Protein AF-A0AAV4I696-F1 (afdb_monomer_lite)

Structure (mmCIF, N/CA/C/O backbone):
data_AF-A0AAV4I696-F1
#
_entry.id   AF-A0AAV4I696-F1
#
loop_
_atom_site.group_PDB
_atom_site.id
_atom_site.type_symbol
_atom_site.label_atom_id
_atom_site.label_alt_id
_atom_site.label_comp_id
_atom_site.label_asym_id
_atom_site.label_entity_id
_atom_site.label_seq_id
_atom_site.pdbx_PDB_ins_code
_atom_site.Cartn_x
_atom_site.Cartn_y
_atom_site.Cartn_z
_atom_site.occupancy
_atom_site.B_iso_or_equiv
_atom_site.auth_seq_id
_atom_site.auth_comp_id
_atom_site.auth_asym_id
_atom_site.auth_atom_id
_atom_site.pdbx_PDB_model_num
ATOM 1 N N . MET A 1 1 ? 3.341 1.894 85.805 1.00 60.78 1 MET A N 1
ATOM 2 C CA . MET A 1 1 ? 3.449 2.429 84.425 1.00 60.78 1 MET A CA 1
ATOM 3 C C . MET A 1 1 ? 3.033 1.447 83.320 1.00 60.78 1 MET A C 1
ATOM 5 O O . MET A 1 1 ? 2.597 1.913 82.281 1.00 60.78 1 MET A O 1
ATOM 9 N N . MET A 1 2 ? 3.106 0.118 83.499 1.00 59.97 2 MET A N 1
ATOM 10 C CA . MET A 1 2 ? 2.682 -0.847 82.458 1.00 59.97 2 MET A CA 1
ATOM 11 C C . MET A 1 2 ? 1.157 -0.915 82.228 1.00 59.97 2 MET A C 1
ATOM 13 O O . MET A 1 2 ? 0.709 -1.074 81.096 1.00 59.97 2 MET A O 1
ATOM 17 N N . THR A 1 3 ? 0.343 -0.731 83.269 1.00 64.00 3 THR A N 1
ATOM 18 C CA . THR A 1 3 ? -1.128 -0.834 83.194 1.00 64.00 3 THR A CA 1
ATOM 19 C C . THR A 1 3 ? -1.789 0.279 82.375 1.00 64.00 3 THR A C 1
ATOM 21 O O . THR A 1 3 ? -2.796 0.046 81.708 1.00 64.00 3 THR A O 1
ATOM 24 N N . THR A 1 4 ? -1.205 1.479 82.350 1.00 68.00 4 THR A N 1
ATOM 25 C CA . THR A 1 4 ? -1.729 2.617 81.576 1.00 68.00 4 THR A CA 1
ATOM 26 C C . THR A 1 4 ? -1.521 2.443 80.070 1.00 68.00 4 THR A C 1
ATOM 28 O O . THR A 1 4 ? -2.372 2.853 79.286 1.00 68.00 4 THR A O 1
ATOM 31 N N . MET A 1 5 ? -0.438 1.776 79.656 1.00 70.50 5 MET A N 1
ATOM 32 C CA . MET A 1 5 ? -0.132 1.507 78.243 1.00 70.50 5 MET A CA 1
ATOM 33 C C . MET A 1 5 ? -1.070 0.456 77.633 1.00 70.50 5 MET A C 1
ATOM 35 O O . MET A 1 5 ? -1.481 0.592 76.480 1.00 70.50 5 MET A O 1
ATOM 39 N N . VAL A 1 6 ? -1.440 -0.571 78.408 1.00 69.88 6 VAL A N 1
ATOM 40 C CA . VAL A 1 6 ? -2.400 -1.604 77.978 1.00 69.88 6 VAL A CA 1
ATOM 41 C C . VAL A 1 6 ? -3.790 -0.989 77.796 1.00 69.88 6 VAL A C 1
ATOM 43 O O . VAL A 1 6 ? -4.380 -1.115 76.728 1.00 69.88 6 VAL A O 1
ATOM 46 N N . SER A 1 7 ? -4.252 -0.195 78.768 1.00 71.44 7 SER A N 1
ATOM 47 C CA . SER A 1 7 ? -5.562 0.469 78.690 1.00 71.44 7 SER A CA 1
ATOM 48 C C . SER A 1 7 ? -5.665 1.485 77.539 1.00 71.44 7 SER A C 1
ATOM 50 O O . SER A 1 7 ? -6.717 1.615 76.911 1.00 71.44 7 SER A O 1
ATOM 52 N N . GLN A 1 8 ? -4.575 2.188 77.207 1.00 71.44 8 GLN A N 1
ATOM 53 C CA . GLN A 1 8 ? -4.543 3.068 76.033 1.00 71.44 8 GLN A CA 1
ATOM 54 C C . GLN A 1 8 ? -4.592 2.284 74.717 1.00 71.44 8 GLN A C 1
ATOM 56 O O . GLN A 1 8 ? -5.338 2.667 73.813 1.00 71.44 8 GLN A O 1
ATOM 61 N N . ARG A 1 9 ? -3.859 1.167 74.607 1.00 70.06 9 ARG A N 1
ATOM 62 C CA . ARG A 1 9 ? -3.915 0.295 73.421 1.00 70.06 9 ARG A CA 1
ATOM 63 C C . ARG A 1 9 ? -5.311 -0.279 73.193 1.00 70.06 9 ARG A C 1
ATOM 65 O O . ARG A 1 9 ? -5.800 -0.200 72.067 1.00 70.06 9 ARG A O 1
ATOM 72 N N . ASP A 1 10 ? -5.976 -0.747 74.245 1.00 75.19 10 ASP A N 1
ATOM 73 C CA . ASP A 1 10 ? -7.321 -1.329 74.145 1.00 75.19 10 ASP A CA 1
ATOM 74 C C . ASP A 1 10 ? -8.378 -0.316 73.677 1.00 75.19 10 ASP A C 1
ATOM 76 O O . ASP A 1 10 ? -9.365 -0.692 73.049 1.00 75.19 10 ASP A O 1
ATOM 80 N N . ARG A 1 11 ? -8.157 0.989 73.894 1.00 74.94 11 ARG A N 1
ATOM 81 C CA . ARG A 1 11 ? -9.025 2.060 73.365 1.00 74.94 11 ARG A CA 1
ATOM 82 C C . ARG A 1 11 ? -8.683 2.473 71.927 1.00 74.94 11 ARG A C 1
ATOM 84 O O . ARG A 1 11 ? -9.557 2.931 71.186 1.00 74.94 11 ARG A O 1
ATOM 91 N N . MET A 1 12 ? -7.430 2.315 71.504 1.00 76.56 12 MET A N 1
ATOM 92 C CA . MET A 1 12 ? -6.972 2.707 70.164 1.00 76.56 12 MET A CA 1
ATOM 93 C C . MET A 1 12 ? -7.279 1.665 69.082 1.00 76.56 12 MET A C 1
ATOM 95 O O . MET A 1 12 ? -7.577 2.025 67.945 1.00 76.56 12 MET A O 1
ATOM 99 N N . VAL A 1 13 ? -7.241 0.375 69.410 1.00 80.25 13 VAL A N 1
ATOM 100 C CA . VAL A 1 13 ? -7.549 -0.700 68.451 1.00 80.25 13 VAL A CA 1
ATOM 101 C C . VAL A 1 13 ? -8.976 -0.605 67.875 1.00 80.25 13 VAL A C 1
ATOM 103 O O . VAL A 1 13 ? -9.108 -0.582 66.648 1.00 80.25 13 VAL A O 1
ATOM 106 N N . PRO A 1 14 ? -10.054 -0.480 68.676 1.00 83.38 14 PRO A N 1
ATOM 107 C CA . PRO A 1 14 ? -11.415 -0.418 68.136 1.00 83.38 14 PRO A CA 1
ATOM 108 C C . PRO A 1 14 ? -11.673 0.857 67.324 1.00 83.38 14 PRO A C 1
ATOM 110 O O . PRO A 1 14 ? -12.404 0.825 66.332 1.00 83.38 14 PRO A O 1
ATOM 113 N N . THR A 1 15 ? -11.036 1.977 67.682 1.00 82.25 15 THR A N 1
ATOM 114 C CA . THR A 1 15 ? -11.145 3.222 66.907 1.00 82.25 15 THR A CA 1
ATOM 115 C C . THR A 1 15 ? -10.453 3.104 65.550 1.00 82.25 15 THR A C 1
ATOM 117 O O . THR A 1 15 ? -11.021 3.532 64.545 1.00 82.25 15 THR A O 1
ATOM 120 N N . GLN A 1 16 ? -9.288 2.453 65.477 1.00 84.25 16 GLN A N 1
ATOM 121 C CA . GLN A 1 16 ? -8.610 2.177 64.207 1.00 84.25 16 GLN A CA 1
ATOM 122 C C . GLN A 1 16 ? -9.394 1.213 63.308 1.00 84.25 16 GLN A C 1
ATOM 124 O O . GLN A 1 16 ? -9.472 1.439 62.099 1.00 84.25 16 GLN A O 1
ATOM 129 N N . ILE A 1 17 ? -9.997 0.165 63.878 1.00 86.62 17 ILE A N 1
ATOM 130 C CA . ILE A 1 17 ? -10.845 -0.777 63.130 1.00 86.62 17 ILE A CA 1
ATOM 131 C C . ILE A 1 17 ? -12.065 -0.041 62.561 1.00 86.62 17 ILE A C 1
ATOM 133 O O . ILE A 1 17 ? -12.284 -0.063 61.353 1.00 86.62 17 ILE A O 1
ATOM 137 N N . SER A 1 18 ? -12.772 0.736 63.388 1.00 88.31 18 SER A N 1
ATOM 138 C CA . SER A 1 18 ? -13.939 1.510 62.945 1.00 88.31 18 SER A CA 1
ATOM 139 C C . SER A 1 18 ? -13.604 2.523 61.839 1.00 88.31 18 SER A C 1
ATOM 141 O O . SER A 1 18 ? -14.374 2.712 60.895 1.00 88.31 18 SER A O 1
ATOM 143 N N . GLN A 1 19 ? -12.435 3.169 61.912 1.00 89.56 19 GLN A N 1
ATOM 144 C CA . GLN A 1 19 ? -11.963 4.067 60.855 1.00 89.56 19 GLN A CA 1
ATOM 145 C C . GLN A 1 19 ? -11.681 3.323 59.544 1.00 89.56 19 GLN A C 1
ATOM 147 O O . GLN A 1 19 ? -12.065 3.809 58.478 1.00 89.56 19 GLN A O 1
ATOM 152 N N . ARG A 1 20 ? -11.049 2.143 59.607 1.00 88.62 20 ARG A N 1
ATOM 153 C CA . ARG A 1 20 ? -10.796 1.302 58.426 1.00 88.62 20 ARG A CA 1
ATOM 154 C C . ARG A 1 20 ? -12.094 0.832 57.778 1.00 88.62 20 ARG A C 1
ATOM 156 O O . ARG A 1 20 ? -12.226 0.954 56.562 1.00 88.62 20 ARG A O 1
ATOM 163 N N . ASP A 1 21 ? -13.069 0.402 58.570 1.00 91.38 21 ASP A N 1
ATOM 164 C CA . ASP A 1 21 ? -14.366 -0.051 58.059 1.00 91.38 21 ASP A CA 1
ATOM 165 C C . ASP A 1 21 ? -15.115 1.082 57.351 1.00 91.38 21 ASP A C 1
ATOM 167 O O . ASP A 1 21 ? -15.626 0.904 56.244 1.00 91.38 21 ASP A O 1
ATOM 171 N N . ARG A 1 22 ? -15.101 2.294 57.922 1.00 90.88 22 ARG A N 1
ATOM 172 C CA . ARG A 1 22 ? -15.689 3.484 57.282 1.00 90.88 22 ARG A CA 1
ATOM 173 C C . ARG A 1 22 ? -15.015 3.831 55.954 1.00 90.88 22 ARG A C 1
ATOM 175 O O . ARG A 1 22 ? -15.701 4.227 55.011 1.00 90.88 22 ARG A O 1
ATOM 182 N N . LEU A 1 23 ? -13.692 3.692 55.861 1.00 92.25 23 LEU A N 1
ATOM 183 C CA . LEU A 1 23 ? -12.961 3.920 54.612 1.00 92.25 23 LEU A CA 1
ATOM 184 C C . LEU A 1 23 ? -13.308 2.867 53.553 1.00 92.25 23 LEU A C 1
ATOM 186 O O . LEU A 1 23 ? -13.549 3.230 52.401 1.00 92.25 23 LEU A O 1
ATOM 190 N N . LEU A 1 24 ? -13.397 1.592 53.938 1.00 91.50 24 LEU A N 1
ATOM 191 C CA . LEU A 1 24 ? -13.790 0.508 53.035 1.00 91.50 24 LEU A CA 1
ATOM 192 C C . LEU A 1 24 ? -15.219 0.694 52.514 1.00 91.50 24 LEU A C 1
ATOM 194 O O . LEU A 1 24 ? -15.433 0.643 51.305 1.00 91.50 24 LEU A O 1
ATOM 198 N N . LEU A 1 25 ? -16.176 1.010 53.390 1.00 92.75 25 LEU A N 1
ATOM 199 C CA . LEU A 1 25 ? -17.559 1.322 53.007 1.00 92.75 25 LEU A CA 1
ATOM 200 C C . LEU A 1 25 ? -17.635 2.499 52.029 1.00 92.75 25 LEU A C 1
ATOM 202 O O . LEU A 1 25 ? -18.379 2.453 51.046 1.00 92.75 25 LEU A O 1
ATOM 206 N N . ARG A 1 26 ? -16.831 3.545 52.253 1.00 91.00 26 ARG A N 1
ATOM 207 C CA . ARG A 1 26 ? -16.774 4.701 51.352 1.00 91.00 26 ARG A CA 1
ATOM 208 C C . ARG A 1 26 ? -16.209 4.329 49.981 1.00 91.00 26 ARG A C 1
ATOM 210 O O . ARG A 1 26 ? -16.750 4.780 48.973 1.00 91.00 26 ARG A O 1
ATOM 217 N N . LEU A 1 27 ? -15.164 3.502 49.931 1.00 89.75 27 LEU A N 1
ATOM 218 C CA . LEU A 1 27 ? -14.573 3.018 48.680 1.00 89.75 27 LEU A CA 1
ATOM 219 C C . LEU A 1 27 ? -15.534 2.116 47.900 1.00 89.75 27 LEU A C 1
ATOM 221 O O . LEU A 1 27 ? -15.665 2.283 46.688 1.00 89.75 27 LEU A O 1
ATOM 225 N N . ILE A 1 28 ? -16.236 1.209 48.583 1.00 90.69 28 ILE A N 1
ATOM 226 C CA . ILE A 1 28 ? -17.256 0.346 47.972 1.00 90.69 28 ILE A CA 1
ATOM 227 C C . ILE A 1 28 ? -18.372 1.213 47.383 1.00 90.69 28 ILE A C 1
ATOM 229 O O . ILE A 1 28 ? -18.633 1.140 46.186 1.00 90.69 28 ILE A O 1
ATOM 233 N N . SER A 1 29 ? -18.919 2.151 48.164 1.00 90.38 29 SER A N 1
ATOM 234 C CA . SER A 1 29 ? -19.973 3.055 47.689 1.00 90.38 29 SER A CA 1
ATOM 235 C C . SER A 1 29 ? -19.531 3.926 46.502 1.00 90.38 29 SER A C 1
ATOM 237 O O . SER A 1 29 ? -20.306 4.177 45.578 1.00 90.38 29 SER A O 1
ATOM 239 N N . GLN A 1 30 ? -18.273 4.379 46.479 1.00 91.00 30 GLN A N 1
ATOM 240 C CA . GLN A 1 30 ? -17.721 5.095 45.326 1.00 91.00 30 GLN A CA 1
ATOM 241 C C . GLN A 1 30 ? -17.607 4.194 44.093 1.00 91.00 30 GLN A C 1
ATOM 243 O O . GLN A 1 30 ? -17.971 4.615 42.993 1.00 91.00 30 GLN A O 1
ATOM 248 N N . ARG A 1 31 ? -17.132 2.958 44.264 1.00 89.06 31 ARG A N 1
ATOM 249 C CA . ARG A 1 31 ? -16.987 1.988 43.176 1.00 89.06 31 ARG A CA 1
ATOM 250 C C . ARG A 1 31 ? -18.343 1.605 42.582 1.00 89.06 31 ARG A C 1
ATOM 252 O O . ARG A 1 31 ? -18.476 1.610 41.358 1.00 89.06 31 ARG A O 1
ATOM 259 N N . ASP A 1 32 ? -19.347 1.402 43.428 1.00 91.75 32 ASP A N 1
ATOM 260 C CA . ASP A 1 32 ? -20.722 1.086 43.025 1.00 91.75 32 ASP A CA 1
ATOM 261 C C . ASP A 1 32 ? -21.380 2.234 42.252 1.00 91.75 32 ASP A C 1
ATOM 263 O O . ASP A 1 32 ? -22.221 2.006 41.389 1.00 91.75 32 ASP A O 1
ATOM 267 N N . ARG A 1 33 ? -20.964 3.485 42.492 1.00 91.06 33 ARG A N 1
ATOM 268 C CA . ARG A 1 33 ? -21.432 4.648 41.718 1.00 91.06 33 ARG A CA 1
ATOM 269 C C . ARG A 1 33 ? -20.689 4.831 40.395 1.00 91.06 33 ARG A C 1
ATOM 271 O O . ARG A 1 33 ? -21.275 5.323 39.429 1.00 91.06 33 ARG A O 1
ATOM 278 N N . LEU A 1 34 ? -19.402 4.494 40.344 1.00 90.88 34 LEU A N 1
ATOM 279 C CA . LEU A 1 34 ? -18.555 4.728 39.170 1.00 90.88 34 LEU A CA 1
ATOM 280 C C . LEU A 1 34 ? -18.684 3.627 38.114 1.00 90.88 34 LEU A C 1
ATOM 282 O O . LEU A 1 34 ? -18.747 3.941 36.925 1.00 90.88 34 LEU A O 1
ATOM 286 N N . LEU A 1 35 ? -18.756 2.357 38.521 1.00 91.00 35 LEU A N 1
ATOM 287 C CA . LEU A 1 35 ? -18.810 1.234 37.582 1.00 91.00 35 LEU A CA 1
ATOM 288 C C . LEU A 1 35 ? -20.023 1.288 36.636 1.00 91.00 35 LEU A C 1
ATOM 290 O O . LEU A 1 35 ? -19.807 1.189 35.426 1.00 91.00 35 LEU A O 1
ATOM 294 N N . PRO A 1 36 ? -21.265 1.531 37.100 1.00 92.12 36 PRO A N 1
ATOM 295 C CA . PRO A 1 36 ? -22.421 1.605 36.207 1.00 92.12 36 PRO A CA 1
ATOM 296 C C . PRO A 1 36 ? -22.321 2.758 35.206 1.00 92.12 36 PRO A C 1
ATOM 298 O O . PRO A 1 36 ? -22.726 2.621 34.054 1.00 92.12 36 PRO A O 1
ATOM 301 N N . ARG A 1 37 ? -21.731 3.892 35.616 1.00 90.50 37 ARG A N 1
ATOM 302 C CA . ARG A 1 37 ? -21.506 5.039 34.724 1.00 90.50 37 ARG A CA 1
ATOM 303 C C . ARG A 1 37 ? -20.511 4.704 33.618 1.00 90.50 37 ARG A C 1
ATOM 305 O O . ARG A 1 37 ? -20.769 5.030 32.465 1.00 90.50 37 ARG A O 1
ATOM 312 N N . LEU A 1 38 ? -19.407 4.037 33.956 1.00 86.81 38 LEU A N 1
ATOM 313 C CA . LEU A 1 38 ? -18.401 3.620 32.977 1.00 86.81 38 LEU A CA 1
ATOM 314 C C . LEU A 1 38 ? -18.952 2.576 32.000 1.00 86.81 38 LEU A C 1
ATOM 316 O O . LEU A 1 38 ? -18.704 2.681 30.800 1.00 86.81 38 LEU A O 1
ATOM 320 N N . ILE A 1 39 ? -19.725 1.607 32.496 1.00 90.06 39 ILE A N 1
ATOM 321 C CA . ILE A 1 39 ? -20.388 0.601 31.655 1.00 90.06 39 ILE A CA 1
ATOM 322 C C . ILE A 1 39 ? -21.376 1.290 30.708 1.00 90.06 39 ILE A C 1
ATOM 324 O O . ILE A 1 39 ? -21.253 1.144 29.497 1.00 90.06 39 ILE A O 1
ATOM 328 N N . SER A 1 40 ? -22.252 2.157 31.226 1.00 89.75 40 SER A N 1
ATOM 329 C CA . SER A 1 40 ? -23.223 2.892 30.406 1.00 89.75 40 SER A CA 1
ATOM 330 C C . SER A 1 40 ? -22.564 3.794 29.353 1.00 89.75 40 SER A C 1
ATOM 332 O O . SER A 1 40 ? -23.040 3.884 28.221 1.00 89.75 40 SER A O 1
ATOM 334 N N . GLN A 1 41 ? -21.445 4.447 29.683 1.00 90.88 41 GLN A N 1
ATOM 335 C CA . GLN A 1 41 ? -20.674 5.217 28.703 1.00 90.88 41 GLN A CA 1
ATOM 336 C C . GLN A 1 41 ? -20.091 4.317 27.612 1.00 90.88 41 GLN A C 1
ATOM 338 O O . GLN A 1 41 ? -20.204 4.638 26.427 1.00 90.88 41 GLN A O 1
ATOM 343 N N . ARG A 1 42 ? -19.505 3.178 27.990 1.00 86.56 42 ARG A N 1
ATOM 344 C CA . ARG A 1 42 ? -18.930 2.223 27.038 1.00 86.56 42 ARG A CA 1
ATOM 345 C C . ARG A 1 42 ? -19.996 1.641 26.111 1.00 86.56 42 ARG A C 1
ATOM 347 O O . ARG A 1 42 ? -19.775 1.605 24.901 1.00 86.56 42 ARG A O 1
ATOM 354 N N . ASP A 1 43 ? -21.158 1.294 26.653 1.00 89.81 43 ASP A N 1
ATOM 355 C CA . ASP A 1 43 ? -22.296 0.761 25.898 1.00 89.81 43 ASP A CA 1
ATOM 356 C C . ASP A 1 43 ? -22.862 1.775 24.897 1.00 89.81 43 ASP A C 1
ATOM 358 O O . ASP A 1 43 ? -23.398 1.386 23.866 1.00 89.81 43 ASP A O 1
ATOM 362 N N . ARG A 1 44 ? -22.697 3.082 25.137 1.00 88.62 44 ARG A N 1
ATOM 363 C CA . ARG A 1 44 ? -23.063 4.136 24.170 1.00 88.62 44 ARG A CA 1
ATOM 364 C C . ARG A 1 44 ? -21.977 4.391 23.123 1.00 88.62 44 ARG A C 1
ATOM 366 O O . ARG A 1 44 ? -22.279 4.680 21.962 1.00 88.62 44 ARG A O 1
ATOM 373 N N . MET A 1 45 ? -20.707 4.304 23.510 1.00 89.31 45 MET A N 1
ATOM 374 C CA . MET A 1 45 ? -19.579 4.603 22.621 1.00 89.31 45 MET A CA 1
ATOM 375 C C . MET A 1 45 ? -19.287 3.489 21.612 1.00 89.31 45 MET A C 1
ATOM 377 O O . MET A 1 45 ? -18.939 3.769 20.468 1.00 89.31 45 MET A O 1
ATOM 381 N N . VAL A 1 46 ? -19.413 2.223 22.005 1.00 89.50 46 VAL A N 1
ATOM 382 C CA . VAL A 1 46 ? -19.071 1.101 21.117 1.00 89.50 46 VAL A CA 1
ATOM 383 C C . VAL A 1 46 ? -19.995 1.025 19.886 1.00 89.50 46 VAL A C 1
ATOM 385 O O . VAL A 1 46 ? -19.472 0.976 18.770 1.00 89.50 46 VAL A O 1
ATOM 388 N N . PRO A 1 47 ? -21.335 1.100 20.011 1.00 89.69 47 PRO A N 1
ATOM 389 C CA . PRO A 1 47 ? -22.234 1.031 18.857 1.00 89.69 47 PRO A CA 1
ATOM 390 C C . PRO A 1 47 ? -22.074 2.222 17.913 1.00 89.69 47 PRO A C 1
ATOM 392 O O . PRO A 1 47 ? -22.146 2.067 16.696 1.00 89.69 47 PRO A O 1
ATOM 395 N N . THR A 1 48 ? -21.817 3.415 18.460 1.00 88.94 48 THR A N 1
ATOM 396 C CA . THR A 1 48 ? -21.595 4.621 17.653 1.00 88.94 48 THR A CA 1
ATOM 397 C C . THR A 1 48 ? -20.314 4.511 16.832 1.00 88.94 48 THR A C 1
ATOM 399 O O . THR A 1 48 ? -20.331 4.811 15.639 1.00 88.94 48 THR A O 1
ATOM 402 N N . GLN A 1 49 ? -19.227 3.999 17.415 1.00 87.00 49 GLN A N 1
ATOM 403 C CA . GLN A 1 49 ? -17.985 3.742 16.681 1.00 87.00 49 GLN A CA 1
ATOM 404 C C . GLN A 1 49 ? -18.142 2.664 15.602 1.00 87.00 49 GLN A C 1
ATOM 406 O O . GLN A 1 49 ? -17.604 2.823 14.504 1.00 87.00 49 GLN A O 1
ATOM 411 N N . ILE A 1 50 ? -18.875 1.585 15.889 1.00 88.38 50 ILE A N 1
ATOM 412 C CA . ILE A 1 50 ? -19.161 0.529 14.906 1.00 88.38 50 ILE A CA 1
ATOM 413 C C . ILE A 1 50 ? -19.981 1.106 13.746 1.00 88.38 50 ILE A C 1
ATOM 415 O O . ILE A 1 50 ? -19.553 1.021 12.599 1.00 88.38 50 ILE A O 1
ATOM 419 N N . SER A 1 51 ? -21.073 1.820 14.036 1.00 89.94 51 SER A N 1
ATOM 420 C CA . SER A 1 51 ? -21.921 2.431 13.005 1.00 89.94 51 SER A CA 1
ATOM 421 C C . SER A 1 51 ? -21.168 3.452 12.143 1.00 89.94 51 SER A C 1
ATOM 423 O O . SER A 1 51 ? -21.350 3.497 10.927 1.00 89.94 51 SER A O 1
ATOM 425 N N . GLN A 1 52 ? -20.272 4.250 12.733 1.00 89.19 52 GLN A N 1
ATOM 426 C CA . GLN A 1 52 ? -19.411 5.157 11.968 1.00 89.19 52 GLN A CA 1
ATOM 427 C C . GLN A 1 52 ? -18.474 4.401 11.018 1.00 89.19 52 GLN A C 1
ATOM 429 O O . GLN A 1 52 ? -18.322 4.800 9.863 1.00 89.19 52 GLN A O 1
ATOM 434 N N . ARG A 1 53 ? -17.861 3.300 11.472 1.00 84.94 53 ARG A N 1
ATOM 435 C CA . ARG A 1 53 ? -17.002 2.464 10.619 1.00 84.94 53 ARG A CA 1
ATOM 436 C C . ARG A 1 53 ? -17.790 1.821 9.484 1.00 84.94 53 ARG A C 1
ATOM 438 O O . ARG A 1 53 ? -17.334 1.884 8.343 1.00 84.94 53 ARG A O 1
ATOM 445 N N . ASP A 1 54 ? -18.973 1.295 9.777 1.00 89.50 54 ASP A N 1
ATOM 446 C CA . ASP A 1 54 ? -19.845 0.659 8.786 1.00 89.50 54 ASP A CA 1
ATOM 447 C C . ASP A 1 54 ? -20.336 1.653 7.727 1.00 89.50 54 ASP A C 1
ATOM 449 O O . ASP A 1 54 ? -20.502 1.289 6.567 1.00 89.50 54 ASP A O 1
ATOM 453 N N . ARG A 1 55 ? -20.499 2.934 8.085 1.00 88.69 55 ARG A N 1
ATOM 454 C CA . ARG A 1 55 ? -20.829 3.999 7.123 1.00 88.69 55 ARG A CA 1
ATOM 455 C C . ARG A 1 55 ? -19.643 4.408 6.246 1.00 88.69 55 ARG A C 1
ATOM 457 O O . ARG A 1 55 ? -19.835 4.726 5.075 1.00 88.69 55 ARG A O 1
ATOM 464 N N . LEU A 1 56 ? -18.424 4.424 6.786 1.00 89.25 56 LEU A N 1
ATOM 465 C CA . LEU A 1 56 ? -17.238 4.919 6.072 1.00 89.25 56 LEU A CA 1
ATOM 466 C C . LEU A 1 56 ? -16.580 3.862 5.174 1.00 89.25 56 LEU A C 1
ATOM 468 O O . LEU A 1 56 ? -16.114 4.186 4.078 1.00 89.25 56 LEU A O 1
ATOM 472 N N . LEU A 1 57 ? -16.540 2.601 5.613 1.00 89.12 57 LEU A N 1
ATOM 473 C CA . LEU A 1 57 ? -15.861 1.515 4.897 1.00 89.12 57 LEU A CA 1
ATOM 474 C C . LEU A 1 57 ? -16.372 1.300 3.459 1.00 89.12 57 LEU A C 1
ATOM 476 O O . LEU A 1 57 ? -15.534 1.239 2.555 1.00 89.12 57 LEU A O 1
ATOM 480 N N . PRO A 1 58 ? -17.691 1.249 3.189 1.00 90.62 58 PRO A N 1
ATOM 481 C CA . PRO A 1 58 ? -18.205 1.047 1.834 1.00 90.62 58 PRO A CA 1
ATOM 482 C C . PRO A 1 58 ? -17.800 2.172 0.877 1.00 90.62 58 PRO A C 1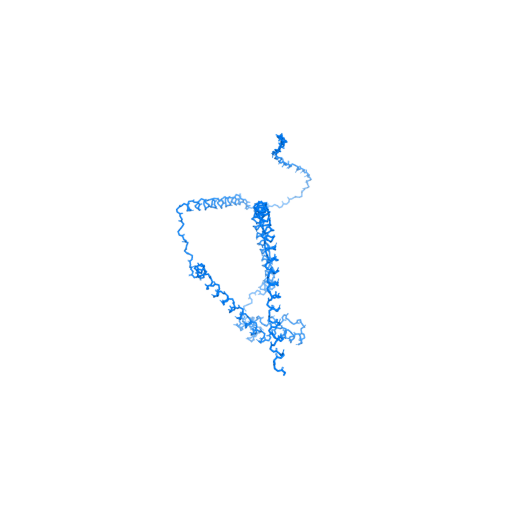
ATOM 484 O O . PRO A 1 58 ? -17.471 1.916 -0.281 1.00 90.62 58 PRO A O 1
ATOM 487 N N . GLY A 1 59 ? -17.769 3.417 1.366 1.00 88.50 59 GLY A N 1
ATOM 488 C CA . GLY A 1 59 ? -17.338 4.574 0.582 1.00 88.50 59 GLY A CA 1
ATOM 489 C C . GLY A 1 59 ? -15.867 4.481 0.181 1.00 88.50 59 GLY A C 1
ATOM 490 O O . GLY A 1 59 ? -15.532 4.677 -0.988 1.00 88.50 59 GLY A O 1
ATOM 491 N N . LEU A 1 60 ? -14.995 4.114 1.124 1.00 85.00 60 LEU A N 1
ATOM 492 C CA . LEU A 1 60 ? -13.564 3.932 0.865 1.00 85.00 60 LEU A CA 1
ATOM 493 C C . LEU A 1 60 ? -13.290 2.779 -0.109 1.00 85.00 60 LEU A C 1
ATOM 495 O O . LEU A 1 60 ? -12.453 2.918 -1.003 1.00 85.00 60 LEU A O 1
ATOM 499 N N . ILE A 1 61 ? -14.006 1.661 0.035 1.00 88.19 61 ILE A N 1
ATOM 500 C CA . ILE A 1 61 ? -13.903 0.516 -0.880 1.00 88.19 61 ILE A CA 1
ATOM 501 C C . ILE A 1 61 ? -14.354 0.932 -2.285 1.00 88.19 61 ILE A C 1
ATOM 503 O O . ILE A 1 61 ? -13.595 0.781 -3.237 1.00 88.19 61 ILE A O 1
ATOM 507 N N . SER A 1 62 ? -15.517 1.579 -2.408 1.00 89.00 62 SER A N 1
ATOM 508 C CA . SER A 1 62 ? -16.047 2.048 -3.695 1.00 89.00 62 SER A CA 1
ATOM 509 C C . SER A 1 62 ? -15.122 3.057 -4.387 1.00 89.00 62 SER A C 1
ATOM 511 O O . SER A 1 62 ? -14.885 2.971 -5.593 1.00 89.00 62 SER A O 1
ATOM 513 N N . GLN A 1 63 ? -14.531 3.997 -3.642 1.00 89.06 63 GLN A N 1
ATOM 514 C CA . GLN A 1 63 ? -13.539 4.928 -4.191 1.00 89.06 63 GLN A CA 1
ATOM 515 C C . GLN A 1 63 ? -12.297 4.196 -4.704 1.00 89.06 63 GLN A C 1
ATOM 517 O O . GLN A 1 63 ? -11.816 4.477 -5.805 1.00 89.06 63 GLN A O 1
ATOM 522 N N . ARG A 1 64 ? -11.788 3.235 -3.930 1.00 85.75 64 ARG A N 1
ATOM 523 C CA . ARG A 1 64 ? -10.633 2.426 -4.318 1.00 85.75 64 ARG A CA 1
ATOM 524 C C . ARG A 1 64 ? -10.922 1.602 -5.574 1.00 85.75 64 ARG A C 1
ATOM 526 O O . ARG A 1 64 ? -10.088 1.595 -6.481 1.00 85.75 64 ARG A O 1
ATOM 533 N N . ASP A 1 65 ? -12.099 0.992 -5.657 1.00 88.50 65 ASP A N 1
ATOM 534 C CA . ASP A 1 65 ? -12.533 0.189 -6.803 1.00 88.50 65 ASP A CA 1
ATOM 535 C C . ASP A 1 65 ? -12.741 1.035 -8.064 1.00 88.50 65 ASP A C 1
ATOM 537 O O . ASP A 1 65 ? -12.493 0.563 -9.170 1.00 88.50 65 ASP A O 1
ATOM 541 N N . ARG A 1 66 ? -13.115 2.312 -7.924 1.00 87.75 66 ARG A N 1
ATOM 542 C CA . ARG A 1 66 ? -13.199 3.252 -9.055 1.00 87.75 66 ARG A CA 1
ATOM 543 C C . ARG A 1 66 ? -11.828 3.718 -9.546 1.00 87.75 66 ARG A C 1
ATOM 545 O O . ARG A 1 66 ? -11.629 3.877 -10.748 1.00 87.75 66 ARG A O 1
ATOM 552 N N . LEU A 1 67 ? -10.876 3.948 -8.641 1.00 89.19 67 LEU A N 1
ATOM 553 C CA . LEU A 1 67 ? -9.569 4.522 -8.987 1.00 89.19 67 LEU A CA 1
ATOM 554 C C . LEU A 1 67 ? -8.566 3.481 -9.506 1.00 89.19 67 LEU A C 1
ATOM 556 O O . LEU A 1 67 ? -7.797 3.766 -10.430 1.00 89.19 67 LEU A O 1
ATOM 560 N N . LEU A 1 68 ? -8.569 2.269 -8.943 1.00 89.38 68 LEU A N 1
ATOM 561 C CA . LEU A 1 68 ? -7.616 1.209 -9.296 1.00 89.38 68 LEU A CA 1
ATOM 562 C C . LEU A 1 68 ? -7.619 0.841 -10.790 1.00 89.38 68 LEU A C 1
ATOM 564 O O . LEU A 1 68 ? -6.536 0.809 -11.381 1.00 89.38 68 LEU A O 1
ATOM 568 N N . PRO A 1 69 ? -8.774 0.605 -11.442 1.00 90.88 69 PRO A N 1
ATOM 569 C CA . PRO A 1 69 ? -8.814 0.244 -12.856 1.00 90.88 69 PRO A CA 1
ATOM 570 C C . PRO A 1 69 ? -8.226 1.334 -13.752 1.00 90.88 69 PRO A C 1
ATOM 572 O O . PRO A 1 69 ? -7.500 1.028 -14.698 1.00 90.88 69 PRO A O 1
ATOM 575 N N . GLY A 1 70 ? -8.478 2.608 -13.428 1.00 89.62 70 GLY A N 1
ATOM 576 C CA . GLY A 1 70 ? -7.926 3.748 -14.160 1.00 89.62 70 GLY A CA 1
ATOM 577 C C . GLY A 1 70 ? -6.401 3.790 -14.089 1.00 89.62 70 GLY A C 1
ATOM 578 O O . GLY A 1 70 ? -5.733 3.868 -15.122 1.00 89.62 70 GLY A O 1
ATOM 579 N N . LEU A 1 71 ? -5.841 3.648 -12.885 1.00 87.44 71 LEU A N 1
ATOM 580 C CA . LEU A 1 71 ? -4.390 3.612 -12.673 1.00 87.44 71 LEU A CA 1
ATOM 581 C C . LEU A 1 71 ? -3.733 2.412 -13.365 1.00 87.44 71 LEU A C 1
ATOM 583 O O . LEU A 1 71 ? -2.683 2.554 -13.999 1.00 87.44 71 LEU A O 1
ATOM 587 N N . ILE A 1 72 ? -4.355 1.233 -13.286 1.00 90.19 72 ILE A N 1
ATOM 588 C CA . ILE A 1 72 ? -3.871 0.025 -13.964 1.00 90.19 72 ILE A CA 1
ATOM 589 C C . ILE A 1 72 ? -3.897 0.232 -15.481 1.00 90.19 72 ILE A C 1
ATOM 591 O O . ILE A 1 72 ? -2.889 -0.011 -16.145 1.00 90.19 72 ILE A O 1
ATOM 595 N N . SER A 1 73 ? -4.999 0.747 -16.031 1.00 90.06 73 SER A N 1
ATOM 596 C CA . SER A 1 73 ? -5.141 1.000 -17.469 1.00 90.06 73 SER A CA 1
ATOM 597 C C . SER A 1 73 ? -4.117 2.018 -17.978 1.00 90.06 73 SER A C 1
ATOM 599 O O . SER A 1 73 ? -3.453 1.789 -18.992 1.00 90.06 73 SER A O 1
ATOM 601 N N . GLN A 1 74 ? -3.900 3.111 -17.239 1.00 91.62 74 GLN A N 1
ATOM 602 C CA . GLN A 1 74 ? -2.855 4.089 -17.553 1.00 91.62 74 GLN A CA 1
ATOM 603 C C . GLN A 1 74 ? -1.465 3.450 -17.547 1.00 91.62 74 GLN A C 1
ATOM 605 O O . GLN A 1 74 ? -0.688 3.645 -18.484 1.00 91.62 74 GLN A O 1
ATOM 610 N N . ARG A 1 75 ? -1.153 2.632 -16.537 1.00 88.62 75 ARG A N 1
ATOM 611 C CA . ARG A 1 75 ? 0.139 1.945 -16.440 1.00 88.62 75 ARG A CA 1
ATOM 612 C C . ARG A 1 75 ? 0.356 0.969 -17.597 1.00 88.62 75 ARG A C 1
ATOM 614 O O . ARG A 1 75 ? 1.440 0.963 -18.181 1.00 88.62 75 ARG A O 1
ATOM 621 N N . VAL A 1 76 ? -0.668 0.198 -17.965 1.00 92.12 76 VAL A N 1
ATOM 622 C CA . VAL A 1 76 ? -0.639 -0.726 -19.113 1.00 92.12 76 VAL A CA 1
ATOM 623 C C . VAL A 1 76 ? -0.423 0.029 -20.427 1.00 92.12 76 VAL A C 1
ATOM 625 O O . VAL A 1 76 ? 0.326 -0.441 -21.278 1.00 92.12 76 VAL A O 1
ATOM 628 N N . ARG A 1 77 ? -0.998 1.228 -20.588 1.00 90.88 77 ARG A N 1
ATOM 629 C CA . ARG A 1 77 ? -0.801 2.062 -21.787 1.00 90.88 77 ARG A CA 1
ATOM 630 C C . ARG A 1 77 ? 0.579 2.724 -21.850 1.00 90.88 77 ARG A C 1
ATOM 632 O O . ARG A 1 77 ? 1.165 2.825 -22.929 1.00 90.88 77 ARG A O 1
ATOM 639 N N . LEU A 1 78 ? 1.108 3.195 -20.720 1.00 93.19 78 LEU A N 1
ATOM 640 C CA . LEU A 1 78 ? 2.347 3.981 -20.680 1.00 93.19 78 LEU A CA 1
ATOM 641 C C . LEU A 1 78 ? 3.615 3.120 -20.655 1.00 93.19 78 LEU A C 1
ATOM 643 O O . LEU A 1 78 ? 4.610 3.486 -21.285 1.00 93.19 78 LEU A O 1
ATOM 647 N N . LEU A 1 79 ? 3.600 1.966 -19.980 1.00 93.00 79 LEU A N 1
ATOM 648 C CA . LEU A 1 79 ? 4.789 1.115 -19.851 1.00 93.00 79 LEU A CA 1
ATOM 649 C C . LEU A 1 79 ? 5.375 0.661 -21.201 1.00 93.00 79 LEU A C 1
ATOM 651 O O . LEU A 1 79 ? 6.584 0.825 -21.390 1.00 93.00 79 LEU A O 1
ATOM 655 N N . PRO A 1 80 ? 4.588 0.154 -22.172 1.00 94.94 80 PRO A N 1
ATOM 656 C CA . PRO A 1 80 ? 5.124 -0.247 -23.472 1.00 94.94 80 PRO A CA 1
ATOM 657 C C . PRO A 1 80 ? 5.768 0.919 -24.225 1.00 94.94 80 PRO A C 1
ATOM 659 O O . PRO A 1 80 ? 6.823 0.751 -24.841 1.00 94.94 80 PRO A O 1
ATOM 662 N N . ARG A 1 81 ? 5.178 2.120 -24.132 1.00 94.25 81 ARG A N 1
ATOM 663 C CA . ARG A 1 81 ? 5.716 3.338 -24.757 1.00 94.25 81 ARG A CA 1
ATOM 664 C C . ARG A 1 81 ? 7.067 3.715 -24.159 1.00 94.25 81 ARG A C 1
ATOM 666 O O . ARG A 1 81 ? 8.018 3.917 -24.910 1.00 94.25 81 ARG A O 1
ATOM 673 N N . LEU A 1 82 ? 7.182 3.720 -22.831 1.00 94.19 82 LEU A N 1
ATOM 674 C CA . LEU A 1 82 ? 8.439 4.009 -22.134 1.00 94.19 82 LEU A CA 1
ATOM 675 C C . LEU A 1 82 ? 9.528 2.976 -22.453 1.00 94.19 82 LEU A C 1
ATOM 677 O O . LEU A 1 82 ? 10.674 3.338 -22.727 1.00 94.19 82 LEU A O 1
ATOM 681 N N . ILE A 1 83 ? 9.179 1.686 -22.478 1.00 94.88 83 ILE A N 1
ATOM 682 C CA . ILE A 1 83 ? 10.113 0.612 -22.846 1.00 94.88 83 ILE A CA 1
ATOM 683 C C . ILE A 1 83 ? 10.585 0.786 -24.295 1.00 94.88 83 ILE A C 1
ATOM 685 O O . ILE A 1 83 ? 11.784 0.688 -24.569 1.00 94.88 83 ILE A O 1
ATOM 689 N N . SER A 1 84 ? 9.665 1.077 -25.218 1.00 95.38 84 SER A N 1
ATOM 690 C CA . SER A 1 84 ? 9.976 1.324 -26.629 1.00 95.38 84 SER A CA 1
ATOM 691 C C . SER A 1 84 ? 10.884 2.545 -26.805 1.00 95.38 84 SER A C 1
ATOM 693 O O . SER A 1 84 ? 11.915 2.462 -27.475 1.00 95.38 84 SER A O 1
ATOM 695 N N . GLN A 1 85 ? 10.580 3.654 -26.128 1.00 96.50 85 GLN A N 1
ATOM 696 C CA . GLN A 1 85 ? 11.392 4.871 -26.153 1.00 96.50 85 GLN A CA 1
ATOM 697 C C . GLN A 1 85 ? 12.810 4.615 -25.631 1.00 96.50 85 GLN A C 1
ATOM 699 O O . GLN A 1 85 ? 13.786 4.974 -26.292 1.00 96.50 85 GLN A O 1
ATOM 704 N N . ARG A 1 86 ? 12.946 3.913 -24.500 1.00 96.12 86 ARG A N 1
ATOM 705 C CA . ARG A 1 86 ? 14.254 3.552 -23.939 1.00 96.12 86 ARG A CA 1
ATOM 706 C C . ARG A 1 86 ? 15.056 2.653 -24.882 1.00 96.12 86 ARG A C 1
ATOM 708 O O . ARG A 1 86 ? 16.268 2.825 -25.016 1.00 96.12 86 ARG A O 1
ATOM 715 N N . ARG A 1 87 ? 14.399 1.710 -25.569 1.00 96.56 87 ARG A N 1
ATOM 716 C CA . ARG A 1 87 ? 15.040 0.880 -26.605 1.00 96.56 87 ARG A CA 1
ATOM 717 C C . ARG A 1 87 ? 15.537 1.727 -27.777 1.00 96.56 87 ARG A C 1
ATOM 719 O O . ARG A 1 87 ? 16.679 1.550 -28.190 1.00 96.56 87 ARG A O 1
ATOM 726 N N . ARG A 1 88 ? 14.731 2.673 -28.272 1.00 96.44 88 ARG A N 1
ATOM 727 C CA . ARG A 1 88 ? 15.130 3.594 -29.354 1.00 96.44 88 ARG A CA 1
ATOM 728 C C . ARG A 1 88 ? 16.352 4.425 -28.968 1.00 96.44 88 ARG A C 1
ATOM 730 O O . ARG A 1 88 ? 17.317 4.446 -29.725 1.00 96.44 88 ARG A O 1
ATOM 737 N N . GLN A 1 89 ? 16.355 5.019 -27.776 1.00 96.69 89 GLN A N 1
ATOM 738 C CA . GLN A 1 89 ? 17.495 5.791 -27.268 1.00 96.69 89 GLN A CA 1
ATOM 739 C C . GLN A 1 89 ? 18.767 4.940 -27.167 1.00 96.69 89 GLN A C 1
ATOM 741 O O . GLN A 1 89 ? 19.833 5.345 -27.630 1.00 96.69 89 GLN A O 1
ATOM 746 N N . ARG A 1 90 ? 18.661 3.717 -26.629 1.00 96.94 90 ARG A N 1
ATOM 747 C CA . ARG A 1 90 ? 19.798 2.788 -26.550 1.00 96.94 90 ARG A CA 1
ATOM 748 C C . ARG A 1 90 ? 20.336 2.422 -27.934 1.00 96.94 90 ARG A C 1
ATOM 750 O O . ARG A 1 90 ? 21.551 2.373 -28.118 1.00 96.94 90 ARG A O 1
ATOM 757 N N . ASN A 1 91 ? 19.454 2.181 -28.902 1.00 97.00 91 ASN A N 1
ATOM 758 C CA . ASN A 1 91 ? 19.854 1.860 -30.270 1.00 97.00 91 ASN A CA 1
ATOM 759 C C . ASN A 1 91 ? 20.544 3.050 -30.943 1.00 97.00 91 ASN A C 1
ATOM 761 O O . ASN A 1 91 ? 21.592 2.868 -31.555 1.00 97.00 91 ASN A O 1
ATOM 765 N N . GLN A 1 92 ? 20.014 4.266 -30.780 1.00 97.06 92 GLN A N 1
ATOM 766 C CA . GLN A 1 92 ? 20.650 5.491 -31.273 1.00 97.06 92 GLN A CA 1
ATOM 767 C C . GLN A 1 92 ? 22.050 5.668 -30.683 1.00 97.06 92 GLN A C 1
ATOM 769 O O . GLN A 1 92 ? 23.005 5.867 -31.432 1.00 97.06 92 GLN A O 1
ATOM 774 N N . HIS A 1 93 ? 22.198 5.496 -29.368 1.00 96.25 93 HIS A N 1
ATOM 775 C CA . HIS A 1 93 ? 23.498 5.570 -28.707 1.00 96.25 93 HIS A CA 1
ATOM 776 C C . HIS A 1 93 ? 24.474 4.503 -29.229 1.00 96.25 93 HIS A C 1
ATOM 778 O O . HIS A 1 93 ? 25.623 4.805 -29.547 1.00 96.25 93 HIS A O 1
ATOM 784 N N . CYS A 1 94 ? 24.013 3.260 -29.409 1.00 96.94 94 CYS A N 1
ATOM 785 C CA . CYS A 1 94 ? 24.835 2.193 -29.980 1.00 96.94 94 CYS A CA 1
ATOM 786 C C . CYS A 1 94 ? 25.258 2.498 -31.429 1.00 96.94 94 CYS A C 1
ATOM 788 O O . CYS A 1 94 ? 26.411 2.271 -31.798 1.00 96.94 94 CYS A O 1
ATOM 790 N N . HIS A 1 95 ? 24.362 3.052 -32.251 1.00 96.00 95 HIS A N 1
ATOM 791 C CA . HIS A 1 95 ? 24.683 3.474 -33.615 1.00 96.00 95 HIS A CA 1
ATOM 792 C C . HIS A 1 95 ? 25.701 4.615 -33.644 1.00 96.00 95 HIS A C 1
ATOM 794 O O . HIS A 1 95 ? 26.662 4.538 -34.411 1.00 96.00 95 HIS A O 1
ATOM 800 N N . GLN A 1 96 ? 25.534 5.632 -32.797 1.00 95.94 96 GLN A N 1
ATOM 801 C CA . GLN A 1 96 ? 26.499 6.724 -32.652 1.00 95.94 96 GLN A CA 1
ATOM 802 C C . GLN A 1 96 ? 27.869 6.192 -32.222 1.00 95.94 96 GLN A C 1
ATOM 804 O O . GLN A 1 96 ? 28.878 6.513 -32.846 1.00 95.94 96 GLN A O 1
ATOM 809 N N . GLN A 1 97 ? 27.911 5.290 -31.239 1.00 95.62 97 GLN A N 1
ATOM 810 C CA . GLN A 1 97 ? 29.154 4.672 -30.782 1.00 95.62 97 GLN A CA 1
ATOM 811 C C . GLN A 1 97 ? 29.822 3.834 -31.882 1.00 95.62 97 GLN A C 1
ATOM 813 O O . GLN A 1 97 ? 31.039 3.887 -32.054 1.00 95.62 97 GLN A O 1
ATOM 818 N N . ARG A 1 98 ? 29.044 3.078 -32.667 1.00 94.12 98 ARG A N 1
ATOM 819 C CA . ARG A 1 98 ? 29.563 2.334 -33.826 1.00 94.12 98 ARG A CA 1
ATOM 820 C C . ARG A 1 98 ? 30.120 3.269 -34.899 1.00 94.12 98 ARG A C 1
ATOM 822 O O . ARG A 1 98 ? 31.174 2.964 -35.445 1.00 94.12 98 ARG A O 1
ATOM 829 N N . ARG A 1 99 ? 29.456 4.394 -35.187 1.00 92.94 99 ARG A N 1
ATOM 830 C CA . ARG A 1 99 ? 29.966 5.418 -36.116 1.00 92.94 99 ARG A CA 1
ATOM 831 C C . ARG A 1 99 ? 31.274 6.022 -35.608 1.00 92.94 99 ARG A C 1
ATOM 833 O O . ARG A 1 99 ? 32.251 6.015 -36.344 1.00 92.94 99 ARG A O 1
ATOM 840 N N . ALA A 1 100 ? 31.336 6.426 -34.340 1.00 90.25 100 ALA A N 1
ATOM 841 C CA . ALA A 1 100 ? 32.558 6.946 -33.725 1.00 90.25 100 ALA A CA 1
ATOM 842 C C . ALA A 1 100 ? 33.722 5.943 -33.810 1.00 90.25 100 ALA A C 1
ATOM 844 O O . ALA A 1 100 ? 34.824 6.307 -34.207 1.00 90.25 100 ALA A O 1
ATOM 845 N N . ARG A 1 101 ? 33.463 4.655 -33.540 1.00 91.12 101 ARG A N 1
ATOM 846 C CA . ARG A 1 101 ? 34.466 3.591 -33.712 1.00 91.12 101 ARG A CA 1
ATOM 847 C C . ARG A 1 101 ? 34.901 3.416 -35.162 1.00 91.12 101 ARG A C 1
ATOM 849 O O . ARG A 1 101 ? 36.074 3.174 -35.398 1.00 91.12 101 ARG A O 1
ATOM 856 N N . ARG A 1 102 ? 33.994 3.538 -36.137 1.00 89.38 102 ARG A N 1
ATOM 857 C CA . ARG A 1 102 ? 34.368 3.513 -37.561 1.00 89.38 102 ARG A CA 1
ATOM 858 C C . ARG A 1 102 ? 35.246 4.702 -37.932 1.00 89.38 102 ARG A C 1
ATOM 860 O O . ARG A 1 102 ? 36.175 4.500 -38.689 1.00 89.38 102 ARG A O 1
ATOM 867 N N . HIS A 1 103 ? 35.016 5.888 -37.375 1.00 83.12 103 HIS A N 1
ATOM 868 C CA . HIS A 1 103 ? 35.901 7.036 -37.599 1.00 83.12 103 HIS A CA 1
ATOM 869 C C . HIS A 1 103 ? 37.270 6.868 -36.928 1.00 83.12 103 HIS A C 1
ATOM 871 O O . HIS A 1 103 ? 38.274 7.227 -37.523 1.00 83.12 103 HIS A O 1
ATOM 877 N N . GLN A 1 104 ? 37.330 6.272 -35.733 1.00 81.62 104 GLN A N 1
ATOM 878 C CA . GLN A 1 104 ? 38.603 5.961 -35.066 1.00 81.62 104 GLN A CA 1
ATOM 879 C C . GLN A 1 104 ? 39.379 4.835 -35.770 1.00 81.62 104 GLN A C 1
ATOM 881 O O . GLN A 1 104 ? 40.604 4.869 -35.826 1.00 81.62 104 GLN A O 1
ATOM 886 N N . ASN A 1 105 ? 38.666 3.840 -36.308 1.00 78.88 105 ASN A N 1
ATOM 887 C CA . ASN A 1 105 ? 39.255 2.681 -36.983 1.00 78.88 105 ASN A CA 1
ATOM 888 C C . ASN A 1 105 ? 39.434 2.878 -38.492 1.00 78.88 105 ASN A C 1
ATOM 890 O O . ASN A 1 105 ? 40.165 2.101 -39.105 1.00 78.88 105 ASN A O 1
ATOM 894 N N . HIS A 1 106 ? 38.821 3.904 -39.092 1.00 62.22 106 HIS A N 1
ATOM 895 C CA . HIS A 1 106 ? 39.286 4.478 -40.349 1.00 62.22 106 HIS A CA 1
ATOM 896 C C . HIS A 1 106 ? 40.624 5.144 -40.056 1.00 62.22 106 HIS A C 1
ATOM 898 O O . HIS A 1 106 ? 40.750 6.356 -39.906 1.00 62.22 106 HIS A O 1
ATOM 904 N N . ARG A 1 107 ? 41.646 4.293 -39.950 1.00 57.81 107 ARG A N 1
ATOM 905 C CA . ARG A 1 107 ? 43.027 4.683 -40.147 1.00 57.81 107 ARG A CA 1
ATOM 906 C C . ARG A 1 107 ? 43.020 5.419 -41.488 1.00 57.81 107 ARG A C 1
ATOM 908 O O . ARG A 1 107 ? 42.578 4.812 -42.465 1.00 57.81 107 ARG A O 1
ATOM 915 N N . PRO A 1 108 ? 43.381 6.710 -41.538 1.00 56.59 108 PRO A N 1
ATOM 916 C CA . PRO A 1 108 ? 43.371 7.431 -42.794 1.00 56.59 108 PRO A CA 1
ATOM 917 C C . PRO A 1 108 ? 44.208 6.615 -43.775 1.00 56.59 108 PRO A C 1
ATOM 919 O O . PRO A 1 108 ? 45.285 6.127 -43.416 1.00 56.59 108 PRO A O 1
ATOM 922 N N . ASP A 1 109 ? 43.678 6.422 -44.980 1.00 53.81 109 ASP A N 1
ATOM 923 C CA . ASP A 1 109 ? 44.257 5.652 -46.085 1.00 53.81 109 ASP A CA 1
ATOM 924 C C . ASP A 1 109 ? 45.635 6.176 -46.551 1.00 53.81 109 ASP A C 1
ATOM 926 O O . ASP A 1 109 ? 46.079 5.904 -47.659 1.00 53.81 109 ASP A O 1
ATOM 930 N N . CYS A 1 110 ? 46.363 6.915 -45.712 1.00 52.72 110 CYS A N 1
ATOM 931 C CA . CYS A 1 110 ? 47.762 7.267 -45.887 1.00 52.72 110 CYS A CA 1
ATOM 932 C C . CYS A 1 110 ? 48.637 6.016 -46.065 1.00 52.72 110 CYS A C 1
ATOM 934 O O . CYS A 1 110 ? 49.606 6.068 -46.811 1.00 52.72 110 CYS A O 1
ATOM 936 N N . VAL A 1 111 ? 48.285 4.880 -45.441 1.00 53.28 111 VAL A N 1
ATOM 937 C CA . VAL A 1 111 ? 48.998 3.607 -45.670 1.00 53.28 111 VAL A CA 1
ATOM 938 C C . VAL A 1 111 ? 48.657 3.039 -47.049 1.00 53.28 111 VAL A C 1
ATOM 940 O O . VAL A 1 111 ? 49.551 2.587 -47.751 1.00 53.28 111 VAL A O 1
ATOM 943 N N . SER A 1 112 ? 47.398 3.141 -47.474 1.00 53.28 112 SER A N 1
ATOM 944 C CA . SER A 1 112 ? 46.902 2.683 -48.777 1.00 53.28 112 SER A CA 1
ATOM 945 C C . SER A 1 112 ? 47.493 3.512 -49.923 1.00 53.28 112 SER A C 1
ATOM 947 O O . SER A 1 112 ? 47.896 2.945 -50.931 1.00 53.28 112 SER A O 1
ATOM 949 N N . LYS A 1 113 ? 47.635 4.834 -49.737 1.00 54.31 113 LYS A N 1
ATOM 950 C CA . LYS A 1 113 ? 48.295 5.752 -50.681 1.00 54.31 113 LYS A CA 1
ATOM 951 C C . LYS A 1 113 ? 49.809 5.553 -50.739 1.00 54.31 113 LYS A C 1
ATOM 953 O O . LYS A 1 113 ? 50.369 5.620 -51.826 1.00 54.31 113 LYS A O 1
ATOM 958 N N . LEU A 1 114 ? 50.477 5.245 -49.619 1.00 52.94 114 LEU A N 1
ATOM 959 C CA . LEU A 1 114 ? 51.874 4.795 -49.670 1.00 52.94 114 LEU A CA 1
ATOM 960 C C . LEU A 1 114 ? 52.003 3.429 -50.350 1.00 52.94 114 LEU A C 1
ATOM 962 O O . LEU A 1 114 ? 53.003 3.181 -50.999 1.00 52.94 114 LEU A O 1
ATOM 966 N N . GLN A 1 115 ? 51.014 2.546 -50.246 1.00 53.16 115 GLN A N 1
ATOM 967 C CA . GLN A 1 115 ? 51.073 1.223 -50.867 1.00 53.16 115 GLN A CA 1
ATOM 968 C C . GLN A 1 115 ? 50.845 1.268 -52.388 1.00 53.16 115 GLN A C 1
ATOM 970 O O . GLN A 1 115 ? 51.399 0.434 -53.101 1.00 53.16 115 GLN A O 1
ATOM 975 N N . THR A 1 116 ? 50.100 2.257 -52.897 1.00 56.44 116 THR A N 1
ATOM 976 C CA . THR A 1 116 ? 50.007 2.542 -54.340 1.00 56.44 116 THR A CA 1
ATOM 977 C C . THR A 1 116 ? 51.189 3.349 -54.876 1.00 56.44 116 THR A C 1
ATOM 979 O O . THR A 1 116 ? 51.594 3.102 -56.007 1.00 56.44 116 THR A O 1
ATOM 982 N N . HIS A 1 117 ? 51.784 4.264 -54.097 1.00 53.97 117 HIS A N 1
ATOM 983 C CA . HIS A 1 117 ? 52.968 5.021 -54.543 1.00 53.97 117 HIS A CA 1
ATOM 984 C C . HIS A 1 117 ? 54.292 4.258 -54.369 1.00 53.97 117 HIS A C 1
ATOM 986 O O . HIS A 1 117 ? 55.210 4.415 -55.170 1.00 53.97 117 HIS A O 1
ATOM 992 N N . CYS A 1 118 ? 54.396 3.393 -53.361 1.00 54.56 118 CYS A N 1
ATOM 993 C CA . CYS A 1 118 ? 55.479 2.431 -53.185 1.00 54.56 118 CYS A CA 1
ATOM 994 C C . CYS A 1 118 ? 55.044 1.088 -53.781 1.00 54.56 118 CYS A C 1
ATOM 996 O O . CYS A 1 118 ? 54.950 0.083 -53.073 1.00 54.56 118 CYS A O 1
ATOM 998 N N . GLY A 1 119 ? 54.727 1.084 -55.078 1.00 50.69 119 GLY A N 1
ATOM 999 C CA . GLY A 1 119 ? 54.419 -0.135 -55.812 1.00 50.69 119 GLY A CA 1
ATOM 1000 C C . GLY A 1 119 ? 55.472 -1.205 -55.533 1.00 50.69 119 GLY A C 1
ATOM 1001 O O . GLY A 1 119 ? 56.662 -0.948 -55.665 1.00 50.69 119 GLY A O 1
ATOM 1002 N N . PHE A 1 120 ? 55.017 -2.376 -55.084 1.00 55.91 120 PHE A N 1
ATOM 1003 C CA . PHE A 1 120 ? 55.737 -3.649 -55.149 1.00 55.91 120 PHE A CA 1
ATOM 1004 C C . PHE A 1 120 ? 57.254 -3.598 -54.887 1.00 55.91 120 PHE A C 1
ATOM 1006 O O . PHE A 1 120 ? 58.013 -4.292 -55.554 1.00 55.91 120 PHE A O 1
ATOM 1013 N N . TYR A 1 121 ? 57.736 -2.852 -53.888 1.00 56.62 121 TYR A N 1
ATOM 1014 C CA . TYR A 1 121 ? 59.123 -3.043 -53.470 1.00 56.62 121 TYR A CA 1
ATOM 1015 C C . TYR A 1 121 ? 59.218 -4.437 -52.842 1.00 56.62 121 TYR A C 1
ATOM 1017 O O . TYR A 1 121 ? 58.587 -4.687 -51.806 1.00 56.62 121 TYR A O 1
ATOM 1025 N N . PRO A 1 122 ? 59.957 -5.385 -53.448 1.00 59.19 122 PRO A N 1
ATOM 1026 C CA . PRO A 1 122 ? 60.062 -6.721 -52.894 1.00 59.19 122 PRO A CA 1
ATOM 1027 C C . PRO A 1 122 ? 60.633 -6.588 -51.484 1.00 59.19 122 PRO A C 1
ATOM 1029 O O . PRO A 1 122 ? 61.628 -5.893 -51.277 1.00 59.19 122 PRO A O 1
ATOM 1032 N N . ARG A 1 123 ? 60.013 -7.256 -50.499 1.00 56.41 123 ARG A N 1
ATOM 1033 C CA . ARG A 1 123 ? 60.387 -7.203 -49.065 1.00 56.41 123 ARG A CA 1
ATOM 1034 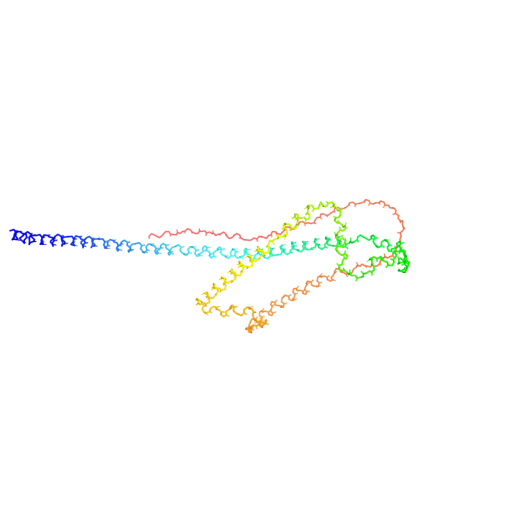C C . ARG A 1 123 ? 61.899 -7.304 -48.808 1.00 56.41 123 ARG A C 1
ATOM 1036 O O . ARG A 1 123 ? 62.388 -6.800 -47.803 1.00 56.41 123 ARG A O 1
ATOM 1043 N N . ARG A 1 124 ? 62.641 -7.929 -49.725 1.00 60.66 124 ARG A N 1
ATOM 1044 C CA . ARG A 1 124 ? 64.103 -8.055 -49.717 1.00 60.66 124 ARG A CA 1
ATOM 1045 C C . ARG A 1 124 ? 64.846 -6.713 -49.818 1.00 60.66 124 ARG A C 1
ATOM 1047 O O . ARG A 1 124 ? 65.867 -6.560 -49.160 1.00 60.66 124 ARG A O 1
ATOM 1054 N N . VAL A 1 125 ? 64.342 -5.742 -50.581 1.00 63.00 125 VAL A N 1
ATOM 1055 C CA . VAL A 1 125 ? 64.989 -4.427 -50.775 1.00 63.00 125 VAL A CA 1
ATOM 1056 C C . VAL A 1 125 ? 64.789 -3.537 -49.550 1.00 63.00 125 VAL A C 1
ATOM 1058 O O . VAL A 1 125 ? 65.740 -2.955 -49.038 1.00 63.00 125 VAL A O 1
ATOM 1061 N N . VAL A 1 126 ? 63.576 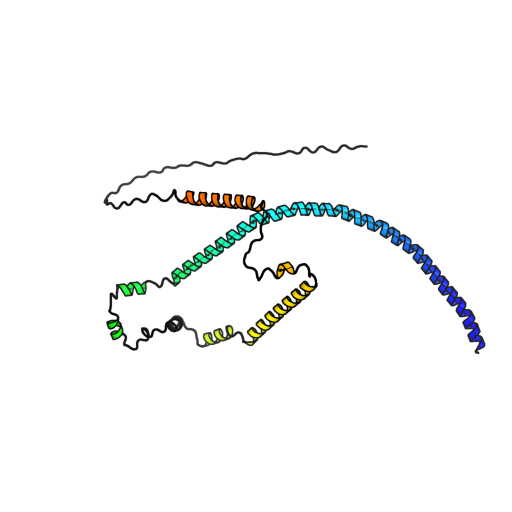-3.533 -48.995 1.00 58.62 126 VAL A N 1
ATOM 1062 C CA . VAL A 1 126 ? 63.246 -2.801 -47.761 1.00 58.62 126 VAL A CA 1
ATOM 1063 C C . VAL A 1 126 ? 64.061 -3.327 -46.569 1.00 58.62 126 VAL A C 1
ATOM 1065 O O . VAL A 1 126 ? 64.518 -2.547 -45.739 1.00 58.62 126 VAL A O 1
ATOM 1068 N N . ARG A 1 127 ? 64.312 -4.642 -46.512 1.00 60.78 127 ARG A N 1
ATOM 1069 C CA . ARG A 1 127 ? 65.142 -5.276 -45.473 1.00 60.78 127 ARG A CA 1
ATOM 1070 C C . ARG A 1 127 ? 66.625 -4.899 -45.571 1.00 60.78 127 ARG A C 1
ATOM 1072 O O . ARG A 1 127 ? 67.276 -4.783 -44.539 1.00 60.78 127 ARG A O 1
ATOM 1079 N N . LYS A 1 128 ? 67.141 -4.680 -46.787 1.00 66.44 128 LYS A N 1
ATOM 1080 C CA . LYS A 1 128 ? 68.514 -4.199 -47.007 1.00 66.44 128 LYS A CA 1
ATOM 1081 C C . LYS A 1 128 ? 68.671 -2.722 -46.643 1.00 66.44 128 LYS A C 1
ATOM 1083 O O . LYS A 1 128 ? 69.662 -2.369 -46.021 1.00 66.44 128 LYS A O 1
ATOM 1088 N N . LEU A 1 129 ? 67.686 -1.885 -46.975 1.00 63.72 129 LEU A N 1
ATOM 1089 C CA . LEU A 1 129 ? 67.728 -0.444 -46.691 1.00 63.72 129 LEU A CA 1
ATOM 1090 C C . LEU A 1 129 ? 67.546 -0.111 -45.203 1.00 63.72 129 LEU A C 1
ATOM 1092 O O . LEU A 1 129 ? 68.189 0.802 -44.702 1.00 63.72 129 LEU A O 1
ATOM 1096 N N . LEU A 1 130 ? 66.686 -0.842 -44.488 1.00 63.16 130 LEU A N 1
ATOM 1097 C CA . LEU A 1 130 ? 66.392 -0.575 -43.070 1.00 63.16 130 LEU A CA 1
ATOM 1098 C C . LEU A 1 130 ? 67.296 -1.334 -42.085 1.00 63.16 130 LEU A C 1
ATOM 1100 O O . LEU A 1 130 ? 67.167 -1.143 -40.876 1.00 63.16 130 LEU A O 1
ATOM 1104 N N . GLY A 1 131 ? 68.196 -2.182 -42.588 1.00 62.31 131 GLY A N 1
ATOM 1105 C CA . GLY A 1 131 ? 69.093 -3.006 -41.782 1.00 62.31 131 GLY A CA 1
ATOM 1106 C C . GLY A 1 131 ? 68.386 -4.168 -41.071 1.00 62.31 131 GLY A C 1
ATOM 1107 O O . GLY A 1 131 ? 67.264 -4.060 -40.570 1.00 62.31 131 GLY A O 1
ATOM 1108 N N . GLU A 1 132 ? 69.066 -5.312 -40.971 1.00 61.72 132 GLU A N 1
ATOM 1109 C CA . GLU A 1 132 ? 68.512 -6.549 -40.388 1.00 61.72 132 GLU A CA 1
ATOM 1110 C C . GLU A 1 132 ? 68.164 -6.446 -38.895 1.00 61.72 132 GLU A C 1
ATOM 1112 O O . GLU A 1 132 ? 67.432 -7.281 -38.366 1.00 61.72 132 GLU A O 1
ATOM 1117 N N . LYS A 1 133 ? 68.635 -5.392 -38.223 1.00 59.59 133 LYS A N 1
ATOM 1118 C CA . LYS A 1 133 ? 68.348 -5.106 -36.812 1.00 59.59 133 LYS A CA 1
ATOM 1119 C C . LYS A 1 133 ? 67.095 -4.250 -36.605 1.00 59.59 133 LYS A C 1
ATOM 1121 O O . LYS A 1 133 ? 66.804 -3.876 -35.472 1.00 59.59 133 LYS A O 1
ATOM 1126 N N . SER A 1 134 ? 66.348 -3.933 -37.666 1.00 54.62 134 SER A N 1
ATOM 1127 C CA . SER A 1 134 ? 65.135 -3.127 -37.543 1.00 54.62 134 SER A CA 1
ATOM 1128 C C . SER A 1 134 ? 64.088 -3.845 -36.669 1.00 54.62 134 SER A C 1
ATOM 1130 O O . SER A 1 134 ? 63.638 -4.944 -37.021 1.00 54.62 134 SER A O 1
ATOM 1132 N N . PRO A 1 135 ? 63.643 -3.241 -35.548 1.00 57.28 135 PRO A N 1
ATOM 1133 C CA . PRO A 1 135 ? 62.725 -3.864 -34.586 1.00 57.28 135 PRO A CA 1
ATOM 1134 C C . PRO A 1 135 ? 61.330 -4.142 -35.168 1.00 57.28 135 PRO A C 1
ATOM 1136 O O . PRO A 1 135 ? 60.520 -4.824 -34.546 1.00 57.28 135 PRO A O 1
ATOM 1139 N N . TYR A 1 136 ? 61.062 -3.676 -36.391 1.00 53.62 136 TYR A N 1
ATOM 1140 C CA . TYR A 1 136 ? 59.830 -3.920 -37.138 1.00 53.62 136 TYR A CA 1
ATOM 1141 C C . TYR A 1 136 ? 59.594 -5.389 -37.523 1.00 53.62 136 TYR A C 1
ATOM 1143 O O . TYR A 1 136 ? 58.464 -5.740 -37.863 1.00 53.62 136 TYR A O 1
ATOM 1151 N N . TYR A 1 137 ? 60.616 -6.251 -37.467 1.00 55.44 137 TYR A N 1
ATOM 1152 C CA . TYR A 1 137 ? 60.512 -7.645 -37.923 1.00 55.44 137 TYR A CA 1
ATOM 1153 C C . TYR A 1 137 ? 60.517 -8.708 -36.815 1.00 55.44 137 TYR A C 1
ATOM 1155 O O . TYR A 1 137 ? 60.241 -9.872 -37.107 1.00 55.44 137 TYR A O 1
ATOM 1163 N N . TYR A 1 138 ? 60.741 -8.342 -35.549 1.00 56.00 138 TYR A N 1
ATOM 1164 C CA . TYR A 1 138 ? 60.598 -9.286 -34.438 1.00 56.00 138 TYR A CA 1
ATOM 1165 C C . TYR A 1 138 ? 59.135 -9.345 -33.990 1.00 56.00 138 TYR A C 1
ATOM 1167 O O . TYR A 1 138 ? 58.660 -8.532 -33.201 1.00 56.00 138 TYR A O 1
ATOM 1175 N N . GLY A 1 139 ? 58.405 -10.313 -34.543 1.00 52.94 139 GLY A N 1
ATOM 1176 C CA . GLY A 1 139 ? 56.980 -10.554 -34.325 1.00 52.94 139 GLY A CA 1
ATOM 1177 C C . GLY A 1 139 ? 56.589 -10.951 -32.898 1.00 52.94 139 GLY A C 1
ATOM 1178 O O . GLY A 1 139 ? 56.094 -12.052 -32.681 1.00 52.94 139 GLY A O 1
ATOM 1179 N N . LYS A 1 140 ? 56.703 -10.033 -31.937 1.00 47.59 140 LYS A N 1
ATOM 1180 C CA . LYS A 1 140 ? 55.934 -10.082 -30.688 1.00 47.59 140 LYS A CA 1
ATOM 1181 C C . LYS A 1 140 ? 54.806 -9.057 -30.779 1.00 47.59 140 LYS A C 1
ATOM 1183 O O . LYS A 1 140 ? 55.020 -7.858 -30.613 1.00 47.59 140 LYS A O 1
ATOM 1188 N N . ARG A 1 141 ? 53.593 -9.544 -31.073 1.00 52.38 141 ARG A N 1
ATOM 1189 C CA . ARG A 1 141 ? 52.359 -8.744 -31.222 1.00 52.38 141 ARG A CA 1
ATOM 1190 C C . ARG A 1 141 ? 51.994 -7.911 -29.983 1.00 52.38 141 ARG A C 1
ATOM 1192 O O . ARG A 1 141 ? 51.208 -6.979 -30.119 1.00 52.38 141 ARG A O 1
ATOM 1199 N N . ASP A 1 142 ? 52.606 -8.168 -28.829 1.00 54.56 142 ASP A N 1
ATOM 1200 C CA . ASP A 1 142 ? 52.152 -7.601 -27.554 1.00 54.56 142 ASP A CA 1
ATOM 1201 C C . ASP A 1 142 ? 52.904 -6.335 -27.103 1.00 54.56 142 ASP A C 1
ATOM 1203 O O . ASP A 1 142 ? 52.445 -5.644 -26.195 1.00 54.56 142 ASP A O 1
ATOM 1207 N N . HIS A 1 143 ? 54.008 -5.952 -27.759 1.00 51.56 143 HIS A N 1
ATOM 1208 C CA . HIS A 1 143 ? 54.792 -4.770 -27.353 1.00 51.56 143 HIS A CA 1
ATOM 1209 C C . HIS A 1 143 ? 54.577 -3.528 -28.231 1.00 51.56 143 HIS A C 1
ATOM 1211 O O . HIS A 1 143 ? 54.846 -2.410 -27.786 1.00 51.56 143 HIS A O 1
ATOM 1217 N N . LEU A 1 144 ? 54.011 -3.675 -29.437 1.00 51.12 144 LEU A N 1
ATOM 1218 C CA . LEU A 1 144 ? 53.723 -2.525 -30.308 1.00 51.12 144 LEU A CA 1
ATOM 1219 C C . LEU A 1 144 ? 52.612 -1.624 -29.740 1.00 51.12 144 LEU A C 1
ATOM 1221 O O . LEU A 1 144 ? 52.657 -0.407 -29.912 1.00 51.12 144 LEU A O 1
ATOM 1225 N N . GLY A 1 145 ? 51.642 -2.202 -29.022 1.00 54.53 145 GLY A N 1
ATOM 1226 C CA . GLY A 1 145 ? 50.574 -1.439 -28.369 1.00 54.53 145 GLY A CA 1
ATOM 1227 C C . GLY A 1 145 ? 51.087 -0.533 -27.246 1.00 54.53 145 GLY A C 1
ATOM 1228 O O . GLY A 1 145 ? 50.577 0.568 -27.069 1.00 54.53 145 GLY A O 1
ATOM 1229 N N . GLN A 1 146 ? 52.135 -0.956 -26.533 1.00 50.62 146 GLN A N 1
ATOM 1230 C CA . GLN A 1 146 ? 52.736 -0.172 -25.452 1.00 50.62 146 GLN A CA 1
ATOM 1231 C C . GLN A 1 146 ? 53.698 0.899 -25.983 1.00 50.62 146 GLN A C 1
ATOM 1233 O O . GLN A 1 146 ? 53.692 2.016 -25.473 1.00 50.62 146 GLN A O 1
ATOM 1238 N N . HIS A 1 147 ? 54.453 0.618 -27.051 1.00 48.97 147 HIS A N 1
ATOM 1239 C CA . HIS A 1 147 ? 55.376 1.603 -27.626 1.00 48.97 147 HIS A CA 1
ATOM 1240 C C . HIS A 1 147 ? 54.670 2.725 -28.399 1.00 48.97 147 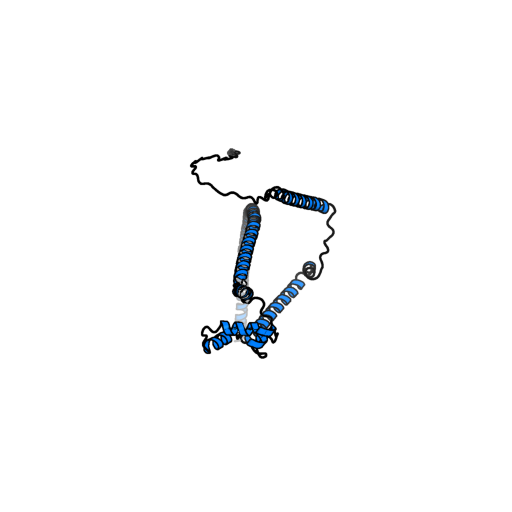HIS A C 1
ATOM 1242 O O . HIS A 1 147 ? 55.080 3.876 -28.291 1.00 48.97 147 HIS A O 1
ATOM 1248 N N . VAL A 1 148 ? 53.584 2.426 -29.124 1.00 53.41 148 VAL A N 1
ATOM 1249 C CA . VAL A 1 148 ? 52.797 3.451 -29.839 1.00 53.41 148 VAL A CA 1
ATOM 1250 C C . VAL A 1 148 ? 51.914 4.263 -28.880 1.00 53.41 148 VAL A C 1
ATOM 1252 O O . VAL A 1 148 ? 51.687 5.450 -29.109 1.00 53.41 148 VAL A O 1
ATOM 1255 N N . ALA A 1 149 ? 51.469 3.674 -27.762 1.00 50.84 149 ALA A N 1
ATOM 1256 C CA . ALA A 1 149 ? 50.826 4.433 -26.686 1.00 50.84 149 ALA A CA 1
ATOM 1257 C C . ALA A 1 149 ? 51.821 5.343 -25.937 1.00 50.84 149 ALA A C 1
ATOM 1259 O O . ALA A 1 149 ? 51.439 6.424 -25.495 1.00 50.84 149 ALA A O 1
ATOM 1260 N N . ALA A 1 150 ? 53.094 4.942 -25.832 1.00 49.81 150 ALA A N 1
ATOM 1261 C CA . ALA A 1 150 ? 54.141 5.754 -25.215 1.00 49.81 150 ALA A CA 1
ATOM 1262 C C . ALA A 1 150 ? 54.598 6.924 -26.106 1.00 49.81 150 ALA A C 1
ATOM 1264 O O . ALA A 1 150 ? 54.864 8.008 -25.592 1.00 49.81 150 ALA A O 1
ATOM 1265 N N . THR A 1 151 ? 54.651 6.755 -27.433 1.00 51.88 151 THR A N 1
ATOM 1266 C CA . THR A 1 151 ? 55.110 7.822 -28.342 1.00 51.88 151 THR A CA 1
ATOM 1267 C C . THR A 1 151 ? 54.025 8.843 -28.692 1.00 51.88 151 THR A C 1
ATOM 1269 O O . THR A 1 151 ? 54.340 10.021 -28.825 1.00 51.88 151 THR A O 1
ATOM 1272 N N . ASN A 1 152 ? 52.739 8.465 -28.722 1.00 47.94 152 ASN A N 1
ATOM 1273 C CA . ASN A 1 152 ? 51.640 9.431 -28.912 1.00 47.94 152 ASN A CA 1
ATOM 1274 C C . ASN A 1 152 ? 51.252 10.219 -27.643 1.00 47.94 152 ASN A C 1
ATOM 1276 O O . ASN A 1 152 ? 50.401 11.107 -27.707 1.00 47.94 152 ASN A O 1
ATOM 1280 N N . HIS A 1 153 ? 51.897 9.947 -26.504 1.00 48.28 153 HIS A N 1
ATOM 1281 C CA . HIS A 1 153 ? 51.808 10.758 -25.285 1.00 48.28 153 HIS A CA 1
ATOM 1282 C C . HIS A 1 153 ? 53.060 11.613 -25.026 1.00 48.28 153 HIS A C 1
ATOM 1284 O O . HIS A 1 153 ? 53.240 12.109 -23.920 1.00 48.28 153 HIS A O 1
ATOM 1290 N N . GLN A 1 154 ? 53.873 11.902 -26.049 1.00 47.38 154 GLN A N 1
ATOM 1291 C CA . GLN A 1 154 ? 54.905 12.952 -25.973 1.00 47.38 154 GLN A CA 1
ATOM 1292 C C . GLN A 1 154 ? 54.339 14.386 -26.040 1.00 47.38 154 GLN A C 1
ATOM 1294 O O . GLN A 1 154 ? 55.063 15.345 -26.294 1.00 47.38 154 GLN A O 1
ATOM 1299 N N . ARG A 1 155 ? 53.049 14.575 -25.736 1.00 49.94 155 ARG A N 1
ATOM 1300 C CA . ARG A 1 155 ? 52.576 15.858 -25.213 1.00 49.94 155 ARG A CA 1
ATOM 1301 C C . ARG A 1 155 ? 52.960 15.899 -23.738 1.00 49.94 155 ARG A C 1
ATOM 1303 O O . ARG A 1 155 ? 52.259 15.307 -22.924 1.00 49.94 155 ARG A O 1
ATOM 1310 N N . ILE A 1 156 ? 54.104 16.532 -23.473 1.00 51.25 156 ILE A N 1
ATOM 1311 C CA . ILE A 1 156 ? 54.531 17.166 -22.215 1.00 51.25 156 ILE A CA 1
ATOM 1312 C C . ILE A 1 156 ? 53.617 16.781 -21.042 1.00 51.25 156 ILE A C 1
ATOM 1314 O O . ILE A 1 156 ? 52.647 17.472 -20.743 1.00 51.25 156 ILE A O 1
ATOM 1318 N N . ARG A 1 157 ? 53.900 15.645 -20.410 1.00 52.88 157 ARG A N 1
ATOM 1319 C CA . ARG A 1 157 ? 53.508 15.420 -19.022 1.00 52.88 157 ARG A CA 1
ATOM 1320 C C . ARG A 1 157 ? 54.787 15.449 -18.223 1.00 52.88 157 ARG A C 1
ATOM 1322 O O . ARG A 1 157 ? 55.737 14.739 -18.567 1.00 52.88 157 ARG A O 1
ATOM 1329 N N . SER A 1 158 ? 54.836 16.342 -17.245 1.00 57.31 158 SER A N 1
ATOM 1330 C CA . SER A 1 158 ? 55.992 16.456 -16.368 1.00 57.31 158 SER A CA 1
ATOM 1331 C C . SER A 1 158 ? 56.169 15.123 -15.629 1.00 57.31 158 SER A C 1
ATOM 1333 O O . SER A 1 158 ? 55.243 14.307 -15.538 1.00 57.31 158 SER A O 1
ATOM 1335 N N . LYS A 1 159 ? 57.367 14.863 -15.098 1.00 62.66 159 LYS A N 1
ATOM 1336 C CA . LYS A 1 159 ? 57.590 13.673 -14.259 1.00 62.66 159 LYS A CA 1
ATOM 1337 C C . LYS A 1 159 ? 56.634 13.626 -13.051 1.00 62.66 159 LYS A C 1
ATOM 1339 O O . LYS A 1 159 ? 56.384 12.532 -12.545 1.00 62.66 159 LYS A O 1
ATOM 1344 N N . ASP A 1 160 ? 56.053 14.760 -12.667 1.00 66.81 160 ASP A N 1
ATOM 1345 C CA . ASP A 1 160 ? 55.177 14.904 -11.505 1.00 66.81 160 ASP A CA 1
ATOM 1346 C C . ASP A 1 160 ? 53.748 14.388 -11.778 1.00 66.81 160 ASP A C 1
ATOM 1348 O O . ASP A 1 160 ? 53.171 13.691 -10.939 1.00 66.81 160 ASP A O 1
ATOM 1352 N N . ASP A 1 161 ? 53.227 14.559 -13.000 1.00 63.00 161 ASP A N 1
ATOM 1353 C CA . ASP A 1 161 ? 51.870 14.115 -13.384 1.00 63.00 161 ASP A CA 1
ATOM 1354 C C . ASP A 1 161 ? 51.696 12.582 -13.309 1.00 63.00 161 ASP A C 1
ATOM 1356 O O . ASP A 1 161 ? 50.606 12.041 -13.089 1.00 63.00 161 ASP A O 1
ATOM 1360 N N . GLY A 1 162 ? 52.790 11.843 -13.522 1.00 66.44 162 GLY A N 1
ATOM 1361 C CA . GLY A 1 162 ? 52.803 10.382 -13.466 1.00 66.44 162 GLY A CA 1
ATOM 1362 C C . GLY A 1 162 ? 52.744 9.825 -12.041 1.00 66.44 162 GLY A C 1
ATOM 1363 O O . GLY A 1 162 ? 52.220 8.723 -11.841 1.00 66.44 162 GLY A O 1
ATOM 1364 N N . ALA A 1 163 ? 53.266 10.567 -11.060 1.00 68.06 163 ALA A N 1
ATOM 1365 C CA . ALA A 1 163 ? 53.221 10.194 -9.650 1.00 68.06 163 ALA A CA 1
ATOM 1366 C C . ALA A 1 163 ? 51.827 10.449 -9.063 1.00 68.06 163 ALA A C 1
ATOM 1368 O O . ALA A 1 163 ? 51.279 9.580 -8.381 1.00 68.06 163 ALA A O 1
ATOM 1369 N N . GLU A 1 164 ? 51.205 11.573 -9.422 1.00 69.94 164 GLU A N 1
ATOM 1370 C CA . GLU A 1 164 ? 49.862 11.932 -8.962 1.00 69.94 164 GLU A CA 1
ATOM 1371 C C . GLU A 1 164 ? 48.791 10.969 -9.501 1.00 69.94 164 GLU A C 1
ATOM 1373 O O . GLU A 1 164 ? 47.969 10.450 -8.745 1.00 69.94 164 GLU A O 1
ATOM 1378 N N . ALA A 1 165 ? 48.857 10.592 -10.784 1.00 69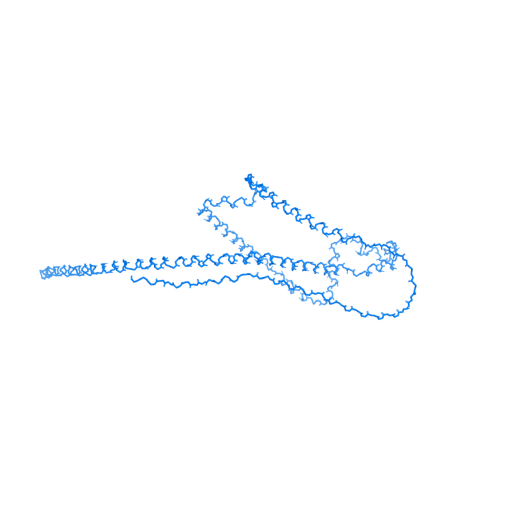.62 165 ALA A N 1
ATOM 1379 C CA . ALA A 1 165 ? 47.937 9.601 -11.349 1.00 69.62 165 ALA A CA 1
ATOM 1380 C C . ALA A 1 165 ? 48.080 8.208 -10.699 1.00 69.62 165 ALA A C 1
ATOM 1382 O O . ALA A 1 165 ? 47.089 7.488 -10.535 1.00 69.62 165 ALA A O 1
ATOM 1383 N N . ARG A 1 166 ? 49.299 7.816 -10.293 1.00 70.25 166 ARG A N 1
ATOM 1384 C CA . ARG A 1 166 ? 49.521 6.574 -9.532 1.00 70.25 166 ARG A CA 1
ATOM 1385 C C . ARG A 1 166 ? 49.008 6.687 -8.102 1.00 70.25 166 ARG A C 1
ATOM 1387 O O . ARG A 1 166 ? 48.457 5.705 -7.616 1.00 70.25 166 ARG A O 1
ATOM 1394 N N . ALA A 1 167 ? 49.119 7.848 -7.459 1.00 73.00 167 ALA A N 1
ATOM 1395 C CA . ALA A 1 167 ? 48.542 8.090 -6.138 1.00 73.00 167 ALA A CA 1
ATOM 1396 C C . ALA A 1 167 ? 47.003 8.021 -6.167 1.00 73.00 167 ALA A C 1
ATOM 1398 O O . ALA A 1 167 ? 46.406 7.357 -5.322 1.00 73.00 167 ALA A O 1
ATOM 1399 N N . LEU A 1 168 ? 46.364 8.594 -7.195 1.00 72.00 168 LEU A N 1
ATOM 1400 C CA . LEU A 1 168 ? 44.904 8.578 -7.359 1.00 72.00 168 LEU A CA 1
ATOM 1401 C C . LEU A 1 168 ? 44.337 7.185 -7.694 1.00 72.00 168 LEU A C 1
ATOM 1403 O O . LEU A 1 168 ? 43.220 6.854 -7.297 1.00 72.00 168 LEU A O 1
ATOM 1407 N N . LEU A 1 169 ? 45.095 6.341 -8.404 1.00 68.62 169 LEU A N 1
ATOM 1408 C CA . LEU A 1 169 ? 44.686 4.969 -8.750 1.00 68.62 169 LEU A CA 1
ATOM 1409 C C . LEU A 1 169 ? 45.167 3.910 -7.745 1.00 68.62 169 LEU A C 1
ATOM 1411 O O . LEU A 1 169 ? 44.652 2.784 -7.734 1.00 68.62 169 LEU A O 1
ATOM 1415 N N . SER A 1 170 ? 46.111 4.261 -6.870 1.00 72.25 170 SER A N 1
ATOM 1416 C CA . SER A 1 170 ? 46.570 3.441 -5.751 1.00 72.25 170 SER A CA 1
ATOM 1417 C C . SER A 1 170 ? 45.535 3.462 -4.627 1.00 72.25 170 SER A C 1
ATOM 1419 O O . SER A 1 170 ? 45.751 3.984 -3.536 1.00 72.25 170 SER A O 1
ATOM 1421 N N . VAL A 1 171 ? 44.387 2.830 -4.873 1.00 69.69 171 VAL A N 1
ATOM 1422 C CA . VAL A 1 171 ? 43.474 2.466 -3.789 1.00 69.69 171 VAL A CA 1
ATOM 1423 C C . VAL A 1 171 ? 44.229 1.490 -2.883 1.00 69.69 171 VAL A C 1
ATOM 1425 O O . VAL A 1 171 ? 44.563 0.390 -3.350 1.00 69.69 171 VAL A O 1
ATOM 1428 N N . PRO A 1 172 ? 44.494 1.845 -1.612 1.00 79.31 172 PRO A N 1
ATOM 1429 C CA . PRO A 1 172 ? 45.312 1.023 -0.740 1.00 79.31 172 PRO A CA 1
ATOM 1430 C C . PRO A 1 172 ? 44.676 -0.361 -0.615 1.00 79.31 172 PRO A C 1
ATOM 1432 O O . PRO A 1 172 ? 43.454 -0.505 -0.493 1.00 79.31 172 PRO A O 1
ATOM 1435 N N . ALA A 1 173 ? 45.496 -1.412 -0.677 1.00 76.06 173 ALA A N 1
ATOM 1436 C CA . ALA A 1 173 ? 45.020 -2.795 -0.624 1.00 76.06 173 ALA A CA 1
ATOM 1437 C C . ALA A 1 173 ? 44.159 -3.075 0.629 1.00 76.06 173 ALA A C 1
ATOM 1439 O O . ALA A 1 173 ? 43.269 -3.932 0.597 1.00 76.06 173 ALA A O 1
ATOM 1440 N N . SER A 1 174 ? 44.364 -2.303 1.702 1.00 81.12 174 SER A N 1
ATOM 1441 C CA . SER A 1 174 ? 43.536 -2.285 2.912 1.00 81.12 174 SER A CA 1
ATOM 1442 C C . SER A 1 174 ? 42.079 -1.880 2.642 1.00 81.12 174 SER A C 1
ATOM 1444 O O . SER A 1 174 ? 41.173 -2.552 3.133 1.00 81.12 174 SER A O 1
ATOM 1446 N N . SER A 1 175 ? 41.825 -0.878 1.793 1.00 83.19 175 SER A N 1
ATOM 1447 C CA . SER A 1 175 ? 40.474 -0.427 1.415 1.00 83.19 175 SER A CA 1
ATOM 1448 C C . SER A 1 175 ? 39.718 -1.497 0.617 1.00 83.19 175 SER A C 1
ATOM 1450 O O . SER A 1 175 ? 38.563 -1.817 0.910 1.00 83.19 175 SER A O 1
ATOM 1452 N N . LYS A 1 176 ? 40.399 -2.179 -0.317 1.00 82.56 176 LYS A N 1
ATOM 1453 C CA . LYS A 1 176 ? 39.810 -3.309 -1.062 1.00 82.56 176 LYS A CA 1
ATOM 1454 C C . LYS A 1 176 ? 39.467 -4.489 -0.143 1.00 82.56 176 LYS A C 1
ATOM 1456 O O . LYS A 1 176 ? 38.414 -5.108 -0.309 1.00 82.56 176 LYS A O 1
ATOM 1461 N N . ARG A 1 177 ? 40.323 -4.796 0.841 1.00 88.88 177 ARG A N 1
ATOM 1462 C CA . ARG A 1 177 ? 40.061 -5.838 1.853 1.00 88.88 177 ARG A CA 1
ATOM 1463 C C . ARG A 1 177 ? 38.893 -5.461 2.771 1.00 88.88 177 ARG A C 1
ATOM 1465 O O . ARG A 1 177 ? 38.047 -6.313 3.033 1.00 88.88 177 ARG A O 1
ATOM 1472 N N . ALA A 1 178 ? 38.798 -4.202 3.201 1.00 89.56 178 ALA A N 1
ATOM 1473 C CA . ALA A 1 178 ? 37.685 -3.705 4.011 1.00 89.56 178 ALA A CA 1
ATOM 1474 C C . ALA A 1 178 ? 36.344 -3.774 3.257 1.00 89.56 178 ALA A C 1
ATOM 1476 O O . ALA A 1 178 ? 35.359 -4.286 3.791 1.00 89.56 178 ALA A O 1
ATOM 1477 N N . ALA A 1 179 ? 36.324 -3.368 1.984 1.00 87.06 179 ALA A N 1
ATOM 1478 C CA . ALA A 1 179 ? 35.136 -3.455 1.137 1.00 87.06 179 ALA A CA 1
ATOM 1479 C C . ALA A 1 179 ? 34.673 -4.907 0.912 1.00 87.06 179 ALA A C 1
ATOM 1481 O O . ALA A 1 179 ? 33.470 -5.172 0.888 1.00 87.06 179 ALA A O 1
ATOM 1482 N N . ARG A 1 180 ? 35.603 -5.866 0.777 1.00 92.12 180 ARG A N 1
ATOM 1483 C CA . ARG A 1 180 ? 35.268 -7.301 0.716 1.00 92.12 180 ARG A CA 1
ATOM 1484 C C . ARG A 1 180 ? 34.666 -7.793 2.033 1.00 92.12 180 ARG A C 1
ATOM 1486 O O . ARG A 1 180 ? 33.564 -8.330 2.011 1.00 92.12 18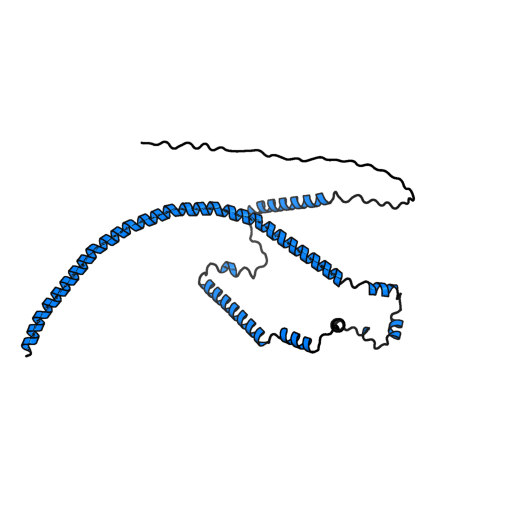0 ARG A O 1
ATOM 1493 N N . LYS A 1 181 ? 35.301 -7.491 3.174 1.00 95.94 181 LYS A N 1
ATOM 1494 C CA . LYS A 1 181 ? 34.774 -7.846 4.506 1.00 95.94 181 LYS A CA 1
ATOM 1495 C C . LYS A 1 181 ? 33.359 -7.303 4.744 1.00 95.94 181 LYS A C 1
ATOM 1497 O O . LYS A 1 181 ? 32.523 -8.013 5.298 1.00 95.94 181 LYS A O 1
ATOM 1502 N N . GLN A 1 182 ? 33.058 -6.076 4.310 1.00 93.00 182 GLN A N 1
ATOM 1503 C CA . GLN A 1 182 ? 31.701 -5.527 4.420 1.00 93.00 182 GLN A CA 1
ATOM 1504 C C . GLN A 1 182 ? 30.687 -6.257 3.531 1.00 93.00 182 GLN A C 1
ATOM 1506 O O . GLN A 1 182 ? 29.594 -6.573 4.005 1.00 93.00 182 GLN A O 1
ATOM 1511 N N . ARG A 1 183 ? 31.042 -6.578 2.278 1.00 93.00 183 ARG A N 1
ATOM 1512 C CA . ARG A 1 183 ? 30.172 -7.371 1.390 1.00 93.00 183 ARG A CA 1
ATOM 1513 C C . ARG A 1 183 ? 29.889 -8.753 1.970 1.00 93.00 183 ARG A C 1
ATOM 1515 O O . ARG A 1 183 ? 28.736 -9.179 1.967 1.00 93.00 183 ARG A O 1
ATOM 1522 N N . ASP A 1 184 ? 30.901 -9.411 2.528 1.00 95.31 184 ASP A N 1
ATOM 1523 C CA . ASP A 1 184 ? 30.750 -10.729 3.151 1.00 95.31 184 ASP A CA 1
ATOM 1524 C C . ASP A 1 184 ? 29.871 -10.658 4.407 1.00 95.31 184 ASP A C 1
ATOM 1526 O O . ASP A 1 184 ? 28.969 -11.479 4.583 1.00 95.31 184 ASP A O 1
ATOM 1530 N N . LYS A 1 185 ? 30.033 -9.613 5.233 1.00 97.12 185 LYS A N 1
ATOM 1531 C CA . LYS A 1 185 ? 29.158 -9.356 6.388 1.00 97.12 185 LYS A CA 1
ATOM 1532 C C . LYS A 1 185 ? 27.700 -9.149 5.959 1.00 97.12 185 LYS A C 1
ATOM 1534 O O . LYS A 1 185 ? 26.792 -9.696 6.584 1.00 97.12 185 LYS A O 1
ATOM 1539 N N . GLN A 1 186 ? 27.462 -8.409 4.877 1.00 92.62 186 GLN A N 1
ATOM 1540 C CA . GLN A 1 186 ? 26.117 -8.164 4.351 1.00 92.62 186 GLN A CA 1
ATOM 1541 C C . GLN A 1 186 ? 25.496 -9.425 3.729 1.00 92.62 186 GLN A C 1
ATOM 1543 O O . GLN A 1 186 ? 24.303 -9.678 3.910 1.00 92.62 186 GLN A O 1
ATOM 1548 N N . ARG A 1 187 ? 26.303 -10.252 3.054 1.00 93.62 187 ARG A N 1
ATOM 1549 C CA . ARG A 1 187 ? 25.882 -11.550 2.508 1.00 93.62 187 ARG A CA 1
ATOM 1550 C C . ARG A 1 187 ? 25.509 -12.530 3.621 1.00 93.62 187 ARG A C 1
ATOM 1552 O O . ARG A 1 187 ? 24.448 -13.143 3.546 1.00 93.62 187 ARG A O 1
ATOM 1559 N N . ASN A 1 188 ? 26.318 -12.613 4.677 1.00 96.38 188 ASN A N 1
ATOM 1560 C CA . ASN A 1 188 ? 26.025 -13.454 5.838 1.00 96.38 188 ASN A CA 1
ATOM 1561 C C . ASN A 1 188 ? 24.779 -12.978 6.594 1.00 96.38 188 ASN A C 1
ATOM 1563 O O . ASN A 1 188 ? 23.963 -13.806 6.987 1.00 96.38 188 ASN A O 1
ATOM 1567 N N . LYS A 1 189 ? 24.577 -11.661 6.735 1.00 96.88 189 LYS A N 1
ATOM 1568 C CA . LYS A 1 189 ? 23.345 -11.108 7.320 1.00 96.88 189 LYS A CA 1
ATOM 1569 C C . LYS A 1 189 ? 22.105 -11.511 6.516 1.00 96.88 189 LYS A C 1
ATOM 1571 O O . LYS A 1 189 ? 21.139 -11.992 7.089 1.00 96.88 189 LYS A O 1
ATOM 1576 N N . ARG A 1 190 ? 22.145 -11.376 5.185 1.00 91.50 190 ARG A N 1
ATOM 1577 C CA . ARG A 1 190 ? 21.044 -11.812 4.308 1.00 91.50 190 ARG A CA 1
ATOM 1578 C C . ARG A 1 190 ? 20.757 -13.303 4.429 1.00 91.50 190 ARG A C 1
ATOM 1580 O O . ARG A 1 190 ? 19.597 -13.687 4.463 1.00 91.50 190 ARG A O 1
ATOM 1587 N N . ARG A 1 191 ? 21.801 -14.129 4.509 1.00 94.19 191 ARG A N 1
ATOM 1588 C CA . ARG A 1 191 ? 21.650 -15.574 4.684 1.00 94.19 191 ARG A CA 1
ATOM 1589 C C . ARG A 1 191 ? 20.960 -15.919 6.007 1.00 94.19 191 ARG A C 1
ATOM 1591 O O . ARG A 1 191 ? 20.017 -16.695 5.975 1.00 94.19 191 ARG A O 1
ATOM 1598 N N . LYS A 1 192 ? 21.358 -15.297 7.123 1.00 96.31 192 LYS A N 1
ATOM 1599 C CA . LYS A 1 192 ? 20.689 -15.487 8.423 1.00 96.31 192 LYS A CA 1
ATOM 1600 C C . LYS A 1 192 ? 19.226 -15.054 8.392 1.00 96.31 192 LYS A C 1
ATOM 1602 O O . LYS A 1 192 ? 18.372 -15.814 8.819 1.00 96.31 192 LYS A O 1
ATOM 1607 N N . ASN A 1 193 ? 18.928 -13.895 7.803 1.00 94.31 193 ASN A N 1
ATOM 1608 C CA . ASN A 1 193 ? 17.544 -13.448 7.645 1.00 94.31 193 ASN A CA 1
ATOM 1609 C C . ASN A 1 193 ? 16.708 -14.442 6.818 1.00 94.31 193 ASN A C 1
ATOM 1611 O O . ASN A 1 193 ? 15.563 -14.697 7.164 1.00 94.31 193 ASN A O 1
ATOM 1615 N N . MET A 1 194 ? 17.272 -15.028 5.753 1.00 88.38 194 MET A N 1
ATOM 1616 C CA . MET A 1 194 ? 16.580 -16.069 4.980 1.00 88.38 194 MET A CA 1
ATOM 1617 C C . MET A 1 194 ? 16.397 -17.368 5.776 1.00 88.38 194 MET A C 1
ATOM 1619 O O . MET A 1 194 ? 15.372 -18.023 5.626 1.00 88.38 194 MET A O 1
ATOM 1623 N N . GLU A 1 195 ? 17.366 -17.753 6.612 1.00 93.38 195 GLU A N 1
ATOM 1624 C CA . GLU A 1 195 ? 17.253 -18.917 7.504 1.00 93.38 195 GLU A CA 1
ATOM 1625 C C . GLU A 1 195 ? 16.171 -18.690 8.584 1.00 93.38 195 GLU A C 1
ATOM 1627 O O . GLU A 1 195 ? 15.368 -19.584 8.839 1.00 93.38 195 GLU A O 1
ATOM 1632 N N . GLU A 1 196 ? 16.071 -17.483 9.149 1.00 94.38 196 GLU A N 1
ATOM 1633 C CA . GLU A 1 196 ? 15.008 -17.087 10.091 1.00 94.38 196 GLU A CA 1
ATOM 1634 C C . GLU A 1 196 ? 13.624 -16.990 9.423 1.00 94.38 196 GLU A C 1
ATOM 1636 O O . GLU A 1 196 ? 12.612 -17.396 9.995 1.00 94.38 196 GLU A O 1
ATOM 1641 N N . GLU A 1 197 ? 13.541 -16.485 8.191 1.00 90.62 197 GLU A N 1
ATOM 1642 C CA . GLU A 1 197 ? 12.286 -16.491 7.429 1.00 90.62 197 GLU A CA 1
ATOM 1643 C C . GLU A 1 197 ? 11.856 -17.915 7.053 1.00 90.62 197 GLU A C 1
ATOM 1645 O O . GLU A 1 197 ? 10.663 -18.233 7.084 1.00 90.62 197 GLU A O 1
ATOM 1650 N N . ALA A 1 198 ? 12.817 -18.795 6.758 1.00 85.50 198 ALA A N 1
ATOM 1651 C CA . ALA A 1 198 ? 12.564 -20.202 6.484 1.00 85.50 198 ALA A CA 1
ATOM 1652 C C . ALA A 1 198 ? 12.001 -20.940 7.713 1.00 85.50 198 ALA A C 1
ATOM 1654 O O . ALA A 1 198 ? 11.066 -21.730 7.587 1.00 85.50 198 ALA A O 1
ATOM 1655 N N . THR A 1 199 ? 12.485 -20.665 8.925 1.00 89.06 199 THR A N 1
ATOM 1656 C CA . THR A 1 199 ? 11.881 -21.268 10.127 1.00 89.06 199 THR A CA 1
ATOM 1657 C C . THR A 1 199 ? 10.482 -20.716 10.409 1.00 89.06 199 THR A C 1
ATOM 1659 O O . THR A 1 199 ? 9.622 -21.450 10.894 1.00 89.06 199 THR A O 1
ATOM 1662 N N . ARG A 1 200 ? 10.209 -19.456 10.047 1.00 90.44 200 ARG A N 1
ATOM 1663 C CA . ARG A 1 200 ? 8.907 -18.806 10.267 1.00 90.44 200 ARG A CA 1
ATOM 1664 C C . ARG A 1 200 ? 7.810 -19.254 9.293 1.00 90.44 200 ARG A C 1
ATOM 1666 O O . ARG A 1 200 ? 6.640 -19.265 9.670 1.00 90.44 200 ARG A O 1
ATOM 1673 N N . PHE A 1 201 ? 8.161 -19.639 8.062 1.00 83.69 201 PHE A N 1
ATOM 1674 C CA . PHE A 1 201 ? 7.194 -20.007 7.016 1.00 83.69 201 PHE A CA 1
ATOM 1675 C C . PHE A 1 201 ? 7.543 -21.326 6.299 1.00 83.69 201 PHE A C 1
ATOM 1677 O O . PHE A 1 201 ? 7.788 -21.334 5.087 1.00 83.69 201 PHE A O 1
ATOM 1684 N N . PRO A 1 202 ? 7.474 -22.483 6.986 1.00 71.94 202 PRO A N 1
ATOM 1685 C CA . PRO A 1 202 ? 7.897 -23.775 6.432 1.00 71.94 202 PRO A CA 1
ATOM 1686 C C . PRO A 1 202 ? 7.119 -24.205 5.173 1.00 71.94 202 PRO A C 1
ATOM 1688 O O . PRO A 1 202 ? 7.632 -24.957 4.345 1.00 71.94 202 PRO A O 1
ATOM 1691 N N . ARG A 1 203 ? 5.891 -23.699 4.973 1.00 69.12 203 ARG A N 1
ATOM 1692 C CA . ARG A 1 203 ? 5.041 -24.045 3.818 1.00 69.12 203 ARG A CA 1
ATOM 1693 C C . ARG A 1 203 ? 5.337 -23.244 2.540 1.00 69.12 203 ARG A C 1
ATOM 1695 O O . ARG A 1 203 ? 4.923 -23.684 1.473 1.00 69.12 203 ARG A O 1
ATOM 1702 N N . GLN A 1 204 ? 6.068 -22.126 2.603 1.00 61.22 204 GLN A N 1
ATOM 1703 C CA . GLN A 1 204 ? 6.371 -21.304 1.413 1.00 61.22 204 GLN A CA 1
ATOM 1704 C C . GLN A 1 204 ? 7.728 -21.624 0.752 1.00 61.22 204 GLN A C 1
ATOM 1706 O O . GLN A 1 204 ? 8.001 -21.195 -0.370 1.00 61.22 204 GLN A O 1
ATOM 1711 N N . ILE A 1 205 ? 8.573 -22.432 1.396 1.00 56.19 205 ILE A N 1
ATOM 1712 C CA . ILE A 1 205 ? 9.964 -22.678 0.967 1.00 56.19 205 ILE A CA 1
ATOM 1713 C C . ILE A 1 205 ? 10.056 -23.589 -0.265 1.00 56.19 205 ILE A C 1
ATOM 1715 O O . ILE A 1 205 ? 11.024 -23.501 -1.024 1.00 56.19 205 ILE A O 1
ATOM 1719 N N . LYS A 1 206 ? 9.027 -24.407 -0.536 1.00 54.12 206 LYS A N 1
ATOM 1720 C CA . LYS A 1 206 ? 8.982 -25.252 -1.745 1.00 54.12 206 LYS A CA 1
ATOM 1721 C C . LYS A 1 206 ? 8.985 -24.446 -3.056 1.00 54.12 206 LYS A C 1
ATOM 1723 O O . LYS A 1 206 ? 9.336 -25.009 -4.087 1.00 54.12 206 LYS A O 1
ATOM 1728 N N . CYS A 1 207 ? 8.675 -23.146 -3.028 1.00 55.00 207 CYS A N 1
ATOM 1729 C CA . CYS A 1 207 ? 8.715 -22.299 -4.225 1.00 55.00 207 CYS A CA 1
ATOM 1730 C C . CYS A 1 207 ? 10.098 -21.709 -4.543 1.00 55.00 207 CYS A C 1
ATOM 1732 O O . CYS A 1 207 ? 10.381 -21.450 -5.708 1.00 55.00 207 CYS A O 1
ATOM 1734 N N . TRP A 1 208 ? 10.979 -21.518 -3.556 1.00 53.59 208 TRP A N 1
ATOM 1735 C CA . TRP A 1 208 ? 12.216 -20.751 -3.769 1.00 53.59 208 TRP A CA 1
ATOM 1736 C C . TRP A 1 208 ? 13.431 -21.614 -4.112 1.00 53.59 208 TRP A C 1
ATOM 1738 O O . TRP A 1 208 ? 14.269 -21.201 -4.908 1.00 53.59 208 TRP A O 1
ATOM 1748 N N . ARG A 1 209 ? 13.510 -22.851 -3.602 1.00 51.47 209 ARG A N 1
ATOM 1749 C CA . ARG A 1 209 ? 14.623 -23.765 -3.929 1.00 51.47 209 ARG A CA 1
ATOM 1750 C C . ARG A 1 209 ? 14.555 -24.339 -5.355 1.00 51.47 209 ARG A C 1
ATOM 1752 O O . ARG A 1 209 ? 15.537 -24.903 -5.822 1.00 51.47 209 ARG A O 1
ATOM 1759 N N . SER A 1 210 ? 13.425 -24.162 -6.044 1.00 50.62 210 SER A N 1
ATOM 1760 C CA . SER A 1 210 ? 13.184 -24.656 -7.408 1.00 50.62 210 SER A CA 1
ATOM 1761 C C . SER A 1 210 ? 13.548 -23.661 -8.518 1.00 50.62 210 SER A C 1
ATOM 1763 O O . SER A 1 210 ? 13.529 -24.046 -9.682 1.00 50.62 210 SER A O 1
ATOM 1765 N N . GLN A 1 211 ? 13.882 -22.400 -8.204 1.00 51.84 211 GLN A N 1
ATOM 1766 C CA . GLN A 1 211 ? 14.209 -21.401 -9.237 1.00 51.84 211 GLN A CA 1
ATOM 1767 C C . GLN A 1 211 ? 15.654 -21.471 -9.755 1.00 51.84 211 GLN A C 1
ATOM 1769 O O . GLN A 1 211 ? 15.895 -21.044 -10.880 1.00 51.84 211 GLN A O 1
ATOM 1774 N N . ASP A 1 212 ? 16.583 -22.071 -9.006 1.00 47.44 212 ASP A N 1
ATOM 1775 C CA . ASP A 1 212 ? 18.007 -22.081 -9.377 1.00 47.44 212 ASP A CA 1
ATOM 1776 C C . ASP A 1 212 ? 18.512 -23.416 -9.966 1.00 47.44 212 ASP A C 1
ATOM 1778 O O . ASP A 1 212 ? 19.676 -23.494 -10.355 1.00 47.44 212 ASP A O 1
ATOM 1782 N N . GLN A 1 213 ? 17.689 -24.476 -10.052 1.00 45.62 213 GLN A N 1
ATOM 1783 C CA . GLN A 1 213 ? 18.180 -25.822 -10.425 1.00 45.62 213 GLN A CA 1
ATOM 1784 C C . GLN A 1 213 ? 17.311 -26.672 -11.375 1.00 45.62 213 GLN A C 1
ATOM 1786 O O . GLN A 1 213 ? 17.480 -27.889 -11.391 1.00 45.62 213 GLN A O 1
ATOM 1791 N N . LEU A 1 214 ? 16.426 -26.117 -12.215 1.00 44.06 214 LEU A N 1
ATOM 1792 C CA . LEU A 1 214 ? 15.735 -26.957 -13.214 1.00 44.06 214 LEU A CA 1
ATOM 1793 C C . LEU A 1 214 ? 15.817 -26.424 -14.654 1.00 44.06 214 LEU A C 1
ATOM 1795 O O . LEU A 1 214 ? 15.490 -25.261 -14.899 1.00 44.06 214 LEU A O 1
ATOM 1799 N N . PRO A 1 215 ? 16.212 -27.273 -15.629 1.00 47.94 215 PRO A N 1
ATOM 1800 C CA . PRO A 1 215 ? 16.072 -26.964 -17.040 1.00 47.94 215 PRO A CA 1
ATOM 1801 C C . PRO A 1 215 ? 14.584 -26.946 -17.408 1.00 47.94 215 PRO A C 1
ATOM 1803 O O . PRO A 1 215 ? 13.781 -27.711 -16.879 1.00 47.94 215 PRO A O 1
ATOM 1806 N N . LEU A 1 216 ? 14.241 -26.055 -18.335 1.00 44.03 216 LEU A N 1
ATOM 1807 C CA . LEU A 1 216 ? 12.917 -25.806 -18.906 1.00 44.03 216 LEU A CA 1
ATOM 1808 C C . LEU A 1 216 ? 12.158 -27.097 -19.291 1.00 44.03 216 LEU A C 1
ATOM 1810 O O . LEU A 1 216 ? 12.153 -27.492 -20.455 1.00 44.03 216 LEU A O 1
ATOM 1814 N N . ARG A 1 217 ? 11.443 -27.731 -18.359 1.00 47.81 217 ARG A N 1
ATOM 1815 C CA . ARG A 1 217 ? 10.326 -28.625 -18.690 1.00 47.81 217 ARG A CA 1
ATOM 1816 C C . ARG A 1 217 ? 9.030 -27.946 -18.280 1.00 47.81 217 ARG A C 1
ATOM 1818 O O . ARG A 1 217 ? 8.776 -27.707 -17.104 1.00 47.81 217 ARG A O 1
ATOM 1825 N N . ARG A 1 218 ? 8.253 -27.572 -19.300 1.00 46.94 218 ARG A N 1
ATOM 1826 C CA . ARG A 1 218 ? 6.926 -26.973 -19.151 1.00 46.94 218 ARG A CA 1
ATOM 1827 C C . ARG A 1 218 ? 6.000 -27.969 -18.442 1.00 46.94 218 ARG A C 1
ATOM 1829 O O . ARG A 1 218 ? 6.061 -29.156 -18.766 1.00 46.94 218 ARG A O 1
ATOM 1836 N N . PRO A 1 219 ? 5.149 -27.512 -17.512 1.00 51.75 219 PRO A N 1
ATOM 1837 C CA . PRO A 1 219 ? 4.108 -28.358 -16.951 1.00 51.75 219 PRO A CA 1
ATOM 1838 C C . PRO A 1 219 ? 3.095 -28.741 -18.046 1.00 51.75 219 PRO A C 1
ATOM 1840 O O . PRO A 1 219 ? 2.903 -27.960 -18.986 1.00 51.75 219 PRO A O 1
ATOM 1843 N N . PRO A 1 220 ? 2.453 -29.919 -17.949 1.00 46.81 220 PRO A N 1
ATOM 1844 C CA . PRO A 1 220 ? 1.386 -30.299 -18.863 1.00 46.81 220 PRO A CA 1
ATOM 1845 C C . PRO A 1 220 ? 0.209 -29.340 -18.667 1.00 46.81 220 PRO A C 1
ATOM 1847 O O . PRO A 1 220 ? -0.365 -29.252 -17.582 1.00 46.81 220 PRO A O 1
ATOM 1850 N N . LEU A 1 221 ? -0.101 -28.574 -19.711 1.00 53.22 221 LEU A N 1
ATOM 1851 C CA . LEU A 1 221 ? -1.284 -27.726 -19.756 1.00 53.22 221 LEU A CA 1
ATOM 1852 C C . LEU A 1 221 ? -2.515 -28.596 -20.024 1.00 53.22 221 LEU A C 1
ATOM 1854 O O . LEU A 1 221 ? -2.448 -29.607 -20.722 1.00 53.22 221 LEU A O 1
ATOM 1858 N N . SER A 1 222 ? -3.641 -28.194 -19.445 1.00 65.12 222 SER A N 1
ATOM 1859 C CA . SER A 1 222 ? -4.946 -28.796 -19.700 1.00 65.12 222 SER A CA 1
ATOM 1860 C C . SER A 1 222 ? -5.274 -28.737 -21.199 1.00 65.12 222 SER A C 1
ATOM 1862 O O . SER A 1 222 ? -5.019 -27.724 -21.851 1.00 65.12 222 SER A O 1
ATOM 1864 N N . ARG A 1 223 ? -5.892 -29.795 -21.747 1.00 59.75 223 ARG A N 1
ATOM 1865 C CA . ARG A 1 223 ? -6.296 -29.912 -23.170 1.00 59.75 223 ARG A CA 1
ATOM 1866 C C . ARG A 1 223 ? -7.123 -28.725 -23.695 1.00 59.75 223 ARG A C 1
ATOM 1868 O O . ARG A 1 223 ? -7.189 -28.521 -24.905 1.00 59.75 223 ARG A O 1
ATOM 1875 N N . ASN A 1 224 ? -7.751 -27.945 -22.815 1.00 63.25 224 ASN A N 1
ATOM 1876 C CA . ASN A 1 224 ? -8.513 -26.757 -23.205 1.00 63.25 224 ASN A CA 1
ATOM 1877 C C . ASN A 1 224 ? -7.635 -25.506 -23.397 1.00 63.25 224 ASN A C 1
ATOM 1879 O O . ASN A 1 224 ? -7.959 -24.668 -24.240 1.00 63.25 224 ASN A O 1
ATOM 1883 N N . ASP A 1 225 ? -6.488 -25.418 -22.719 1.00 58.09 225 ASP A N 1
ATOM 1884 C CA . ASP A 1 225 ? -5.546 -24.300 -22.860 1.00 58.09 225 ASP A CA 1
ATOM 1885 C C . ASP A 1 225 ? -4.701 -24.425 -24.140 1.00 58.09 225 ASP A C 1
ATOM 1887 O O . ASP A 1 225 ? -4.318 -23.418 -24.741 1.00 58.09 225 ASP A O 1
ATOM 1891 N N . GLU A 1 226 ? -4.469 -25.651 -24.627 1.00 56.84 226 GLU A N 1
ATOM 1892 C CA . GLU A 1 226 ? -3.776 -25.889 -25.903 1.00 56.84 226 GLU A CA 1
ATOM 1893 C C . GLU A 1 226 ? -4.556 -25.346 -27.106 1.00 56.84 226 GLU A C 1
ATOM 1895 O O . GLU A 1 226 ? -3.957 -24.807 -28.040 1.00 56.84 226 GLU A O 1
ATOM 1900 N N . LYS A 1 227 ? -5.894 -25.403 -27.071 1.00 67.31 227 LYS A N 1
ATOM 1901 C CA . LYS A 1 227 ? -6.730 -24.853 -28.148 1.00 67.31 227 LYS A CA 1
ATOM 1902 C C . LYS A 1 227 ? -6.689 -23.323 -28.180 1.00 67.31 227 LYS A C 1
ATOM 1904 O O . LYS A 1 227 ? -6.630 -22.743 -29.263 1.00 67.31 227 LYS A O 1
ATOM 1909 N N . GLN A 1 228 ? -6.653 -22.664 -27.018 1.00 63.12 228 GLN A N 1
ATOM 1910 C CA . GLN A 1 228 ? -6.562 -21.200 -26.961 1.00 63.12 228 GLN A CA 1
ATOM 1911 C C . GLN A 1 228 ? -5.168 -20.683 -27.336 1.00 63.12 228 GLN A C 1
ATOM 1913 O O . GLN A 1 228 ? -5.051 -19.711 -28.084 1.00 63.12 228 GLN A O 1
ATOM 1918 N N . LEU A 1 229 ? -4.103 -21.364 -26.906 1.00 64.06 229 LEU A N 1
ATOM 1919 C CA . LEU A 1 229 ? -2.735 -21.008 -27.298 1.00 64.06 229 LEU A CA 1
ATOM 1920 C C . LEU A 1 229 ? -2.463 -21.282 -28.783 1.00 64.06 229 LEU A C 1
ATOM 1922 O O . LEU A 1 229 ? -1.746 -20.509 -29.420 1.00 64.06 229 LEU A O 1
ATOM 1926 N N . GLY A 1 230 ? -3.074 -22.323 -29.357 1.00 76.25 230 GLY A N 1
ATOM 1927 C CA . GLY A 1 230 ? -3.039 -22.582 -30.797 1.00 76.25 230 GLY A CA 1
ATOM 1928 C C . GLY A 1 230 ? -3.656 -21.445 -31.614 1.00 76.25 230 GLY A C 1
ATOM 1929 O O . GLY A 1 230 ? -3.080 -21.035 -32.621 1.00 76.25 230 GLY A O 1
ATOM 1930 N N . PHE A 1 231 ? -4.769 -20.871 -31.145 1.00 72.38 231 PHE A N 1
ATOM 1931 C CA . PHE A 1 231 ? -5.436 -19.758 -31.823 1.00 72.38 231 PHE A CA 1
ATOM 1932 C C . PHE A 1 231 ? -4.598 -18.472 -31.789 1.00 72.38 231 PHE A C 1
ATOM 1934 O O . PHE A 1 231 ? -4.429 -17.813 -32.815 1.00 72.38 231 PHE A O 1
ATOM 1941 N N . VAL A 1 232 ? -3.987 -18.153 -30.642 1.00 75.56 232 VAL A N 1
ATOM 1942 C CA . VAL A 1 232 ? -3.093 -16.988 -30.507 1.00 75.56 232 VAL A CA 1
ATOM 1943 C C . VAL A 1 232 ? -1.828 -17.158 -31.356 1.00 75.56 232 VAL A C 1
ATOM 1945 O O . VAL A 1 232 ? -1.426 -16.227 -32.053 1.00 75.56 232 VAL A O 1
ATOM 1948 N N . ALA A 1 233 ? -1.228 -18.352 -31.371 1.00 75.56 233 ALA A N 1
ATOM 1949 C CA . ALA A 1 233 ? -0.059 -18.635 -32.202 1.00 75.56 233 ALA A CA 1
ATOM 1950 C C . ALA A 1 233 ? -0.380 -18.610 -33.709 1.00 75.56 233 ALA A C 1
ATOM 1952 O O . ALA A 1 233 ? 0.460 -18.181 -34.502 1.00 75.56 233 ALA A O 1
ATOM 1953 N N . ALA A 1 234 ? -1.581 -19.035 -34.117 1.00 77.06 234 ALA A N 1
ATOM 1954 C CA . ALA A 1 234 ? -2.043 -18.954 -35.502 1.00 77.06 234 ALA A CA 1
ATOM 1955 C C . ALA A 1 234 ? -2.271 -17.499 -35.944 1.00 77.06 234 ALA A C 1
ATOM 1957 O O . ALA A 1 234 ? -1.806 -17.114 -37.019 1.00 77.06 234 ALA A O 1
ATOM 1958 N N . LEU A 1 235 ? -2.889 -16.669 -35.094 1.00 77.56 235 LEU A N 1
ATOM 1959 C CA . LEU A 1 235 ? -3.068 -15.236 -35.355 1.00 77.56 235 LEU A CA 1
ATOM 1960 C C . LEU A 1 235 ? -1.723 -14.508 -35.489 1.00 77.56 235 LEU A C 1
ATOM 1962 O O . LEU A 1 235 ? -1.526 -13.711 -36.405 1.00 77.56 235 LEU A O 1
ATOM 1966 N N . GLU A 1 236 ? -0.765 -14.818 -34.614 1.00 80.38 236 GLU A N 1
ATOM 1967 C CA . GLU A 1 236 ? 0.559 -14.191 -34.639 1.00 80.38 236 GLU A CA 1
ATOM 1968 C C . GLU A 1 236 ? 1.395 -14.632 -35.858 1.00 80.38 236 GLU A C 1
ATOM 1970 O O . GLU A 1 236 ? 2.237 -13.879 -36.356 1.00 80.38 236 GLU A O 1
ATOM 1975 N N . ARG A 1 237 ? 1.152 -15.843 -36.380 1.00 80.31 237 ARG A N 1
ATOM 1976 C CA . ARG A 1 237 ? 1.786 -16.351 -37.607 1.00 80.31 237 ARG A CA 1
ATOM 1977 C C . ARG A 1 237 ? 1.146 -15.750 -38.867 1.00 80.31 237 ARG A C 1
ATOM 1979 O O . ARG A 1 237 ? 1.870 -15.428 -39.807 1.00 80.31 237 ARG A O 1
ATOM 1986 N N . ALA A 1 238 ? -0.169 -15.518 -38.863 1.00 76.38 238 ALA A N 1
ATOM 1987 C CA . ALA A 1 238 ? -0.871 -14.811 -39.935 1.00 76.38 238 ALA A CA 1
ATOM 1988 C C . ALA A 1 238 ? -0.424 -13.340 -40.048 1.00 76.38 238 ALA A C 1
ATOM 1990 O O . ALA A 1 238 ? -0.128 -12.875 -41.149 1.00 76.38 238 ALA A O 1
ATOM 1991 N N . ALA A 1 239 ? -0.265 -12.643 -38.916 1.00 72.44 239 ALA A N 1
ATOM 1992 C CA . ALA A 1 239 ? 0.219 -11.259 -38.886 1.00 72.44 239 ALA A CA 1
ATOM 1993 C C . ALA A 1 239 ? 1.651 -11.113 -39.443 1.00 72.44 239 ALA A C 1
ATOM 1995 O O . ALA A 1 239 ? 1.937 -10.198 -40.212 1.00 72.44 239 ALA A O 1
ATOM 1996 N N . ARG A 1 240 ? 2.553 -12.055 -39.130 1.00 73.50 240 ARG A N 1
ATOM 1997 C CA . ARG A 1 240 ? 3.922 -12.044 -39.683 1.00 73.50 240 ARG A CA 1
ATOM 1998 C C . ARG A 1 240 ? 3.964 -12.307 -41.191 1.00 73.50 240 ARG A C 1
ATOM 2000 O O . ARG A 1 240 ? 4.810 -11.747 -41.885 1.00 73.50 240 ARG A O 1
ATOM 2007 N N . ASN A 1 241 ? 3.060 -13.133 -41.716 1.00 73.88 241 ASN A N 1
ATOM 2008 C CA . ASN A 1 241 ? 3.001 -13.397 -43.153 1.00 73.88 241 ASN A CA 1
ATOM 2009 C C . ASN A 1 241 ? 2.442 -12.209 -43.954 1.00 73.88 241 ASN A C 1
ATOM 2011 O O . ASN A 1 241 ? 2.886 -12.001 -45.084 1.00 73.88 241 ASN A O 1
ATOM 2015 N N . SER A 1 242 ? 1.548 -11.384 -43.390 1.00 70.75 242 SER A N 1
ATOM 2016 C CA . SER A 1 242 ? 1.091 -10.168 -44.083 1.00 70.75 242 SER A CA 1
ATOM 2017 C C . SER A 1 242 ? 2.181 -9.095 -44.170 1.00 70.75 242 SER A C 1
ATOM 2019 O O . SER A 1 242 ? 2.278 -8.402 -45.182 1.00 70.75 242 SER A O 1
ATOM 2021 N N . GLU A 1 243 ? 3.040 -8.974 -43.152 1.00 65.69 243 GLU A N 1
ATOM 2022 C CA . GLU A 1 243 ? 4.174 -8.034 -43.169 1.00 65.69 243 GLU A CA 1
ATOM 2023 C C . GLU A 1 243 ? 5.255 -8.421 -44.191 1.00 65.69 243 GLU A C 1
ATOM 2025 O O . GLU A 1 243 ? 5.843 -7.551 -44.831 1.00 65.69 243 GLU A O 1
ATOM 2030 N N . ASN A 1 244 ? 5.486 -9.717 -44.418 1.00 65.44 244 ASN A N 1
ATOM 2031 C CA . ASN A 1 244 ? 6.474 -10.165 -45.404 1.00 65.44 244 ASN A CA 1
ATOM 2032 C C . ASN A 1 244 ? 5.994 -10.016 -46.858 1.00 65.44 244 ASN A C 1
ATOM 2034 O O . ASN A 1 244 ? 6.818 -9.817 -47.752 1.00 65.44 244 ASN A O 1
ATOM 2038 N N . ASN A 1 245 ? 4.681 -10.065 -47.112 1.00 58.72 245 ASN A N 1
ATOM 2039 C CA . ASN A 1 245 ? 4.140 -9.872 -48.462 1.00 58.72 245 ASN A CA 1
ATOM 2040 C C . ASN A 1 245 ? 4.027 -8.395 -48.872 1.00 58.72 245 ASN A C 1
ATOM 2042 O O . ASN A 1 245 ? 4.154 -8.091 -50.057 1.00 58.72 245 ASN A O 1
ATOM 2046 N N . SER A 1 246 ? 3.878 -7.459 -47.930 1.00 56.91 246 SER A N 1
ATOM 2047 C CA . SER A 1 246 ? 3.847 -6.022 -48.256 1.00 56.91 246 SER A CA 1
ATOM 2048 C C . SER A 1 246 ? 5.222 -5.456 -48.650 1.00 56.91 246 SER A C 1
ATOM 2050 O O . SER A 1 246 ? 5.297 -4.447 -49.352 1.00 56.91 246 SER A O 1
ATOM 2052 N N . GLY A 1 247 ? 6.317 -6.131 -48.282 1.00 53.91 247 GLY A N 1
ATOM 2053 C CA . GLY A 1 247 ? 7.684 -5.747 -48.655 1.00 53.91 247 GLY A CA 1
ATOM 2054 C C . GLY A 1 247 ? 8.126 -6.163 -50.065 1.00 53.91 247 GLY A C 1
ATOM 2055 O O . GLY A 1 247 ? 9.120 -5.636 -50.563 1.00 53.91 247 GLY A O 1
ATOM 2056 N N . ARG A 1 248 ? 7.410 -7.080 -50.735 1.00 47.78 248 ARG A N 1
ATOM 2057 C CA . ARG A 1 248 ? 7.859 -7.677 -52.011 1.00 47.78 248 ARG A CA 1
ATOM 2058 C C . ARG A 1 248 ? 7.352 -6.959 -53.270 1.00 47.78 248 ARG A C 1
ATOM 2060 O O . ARG A 1 248 ? 7.839 -7.245 -54.356 1.00 47.78 248 ARG A O 1
ATOM 2067 N N . ILE A 1 249 ? 6.449 -5.982 -53.140 1.00 53.16 249 ILE A N 1
ATOM 2068 C CA . ILE A 1 249 ? 5.868 -5.247 -54.286 1.00 53.16 249 ILE A CA 1
ATOM 2069 C C . ILE A 1 249 ? 6.683 -3.981 -54.664 1.00 53.16 249 ILE A C 1
ATOM 2071 O O . ILE A 1 249 ? 6.431 -3.363 -55.691 1.00 53.16 249 ILE A O 1
ATOM 2075 N N . ARG A 1 250 ? 7.731 -3.597 -53.912 1.00 52.62 250 ARG A N 1
ATOM 2076 C CA . ARG A 1 250 ? 8.537 -2.373 -54.181 1.00 52.62 250 ARG A CA 1
ATOM 2077 C C . ARG A 1 250 ? 9.950 -2.597 -54.742 1.00 52.62 250 ARG A C 1
ATOM 2079 O O . ARG A 1 250 ? 10.805 -1.729 -54.598 1.00 52.62 250 ARG A O 1
ATOM 2086 N N . GLY A 1 251 ? 10.223 -3.731 -55.383 1.00 50.09 251 GLY A N 1
ATOM 2087 C CA . GLY A 1 251 ? 11.585 -4.079 -55.812 1.00 50.09 251 GLY A CA 1
ATOM 2088 C C . GLY A 1 251 ? 11.680 -4.690 -57.202 1.00 50.09 251 GLY A C 1
ATOM 2089 O O . GLY A 1 251 ? 12.274 -5.752 -57.346 1.00 50.09 251 GLY A O 1
ATOM 2090 N N . SER A 1 252 ? 11.079 -4.083 -58.224 1.00 53.00 252 SER A N 1
ATOM 2091 C CA . SER A 1 252 ? 11.272 -4.508 -59.621 1.00 53.00 252 SER A CA 1
ATOM 2092 C C . SER A 1 252 ? 11.111 -3.327 -60.578 1.00 53.00 252 SER A C 1
ATOM 2094 O O . SER A 1 252 ? 10.154 -3.270 -61.335 1.00 53.00 252 SER A O 1
ATOM 2096 N N . ASN A 1 253 ? 12.015 -2.346 -60.501 1.00 52.56 253 ASN A N 1
ATOM 2097 C CA . ASN A 1 253 ? 12.341 -1.488 -61.645 1.00 52.56 253 ASN A CA 1
ATOM 2098 C C . ASN A 1 253 ? 13.625 -0.690 -61.373 1.00 52.56 253 ASN A C 1
ATOM 2100 O O . ASN A 1 253 ? 13.601 0.422 -60.858 1.00 52.56 253 ASN A O 1
ATOM 2104 N N . SER A 1 254 ? 14.769 -1.269 -61.723 1.00 46.59 254 SER A N 1
ATOM 2105 C CA . SER A 1 254 ? 15.968 -0.493 -62.048 1.00 46.59 254 SER A CA 1
ATOM 2106 C C . SER A 1 254 ? 16.652 -1.186 -63.218 1.00 46.59 254 SER A C 1
ATOM 2108 O O . SER A 1 254 ? 17.635 -1.913 -63.066 1.00 46.59 254 SER A O 1
ATOM 2110 N N . GLY A 1 255 ? 16.017 -1.025 -64.379 1.00 43.84 255 GLY A N 1
ATOM 2111 C CA . GLY A 1 255 ? 16.554 -1.396 -65.672 1.00 43.84 255 GLY A CA 1
ATOM 2112 C C . GLY A 1 255 ? 17.803 -0.581 -65.987 1.00 43.84 255 GLY A C 1
ATOM 2113 O O . GLY A 1 255 ? 17.827 0.643 -65.905 1.00 43.84 255 GLY A O 1
ATOM 2114 N N . ASN A 1 256 ? 18.831 -1.336 -66.329 1.00 48.69 256 ASN A N 1
ATOM 2115 C CA . ASN A 1 256 ? 20.052 -0.981 -67.023 1.00 48.69 256 ASN A CA 1
ATOM 2116 C C . ASN A 1 256 ? 19.791 -0.015 -68.205 1.00 48.69 256 ASN A C 1
ATOM 2118 O O . ASN A 1 256 ? 19.124 -0.398 -69.163 1.00 48.69 256 ASN A O 1
ATOM 2122 N N . MET A 1 257 ? 20.338 1.205 -68.170 1.00 45.00 257 MET A N 1
ATOM 2123 C CA . MET A 1 257 ? 20.471 2.070 -69.351 1.00 45.00 257 MET A CA 1
ATOM 2124 C C . MET A 1 257 ? 21.826 2.784 -69.343 1.00 45.00 257 MET A C 1
ATOM 2126 O O . MET A 1 257 ? 21.988 3.880 -68.814 1.00 45.00 257 MET A O 1
ATOM 2130 N N . ASN A 1 258 ? 22.805 2.136 -69.972 1.00 47.59 258 ASN A N 1
ATOM 2131 C CA . ASN A 1 258 ? 23.986 2.776 -70.538 1.00 47.59 258 ASN A CA 1
ATOM 2132 C C . ASN A 1 258 ? 23.668 3.152 -71.992 1.00 47.59 258 ASN A C 1
ATOM 2134 O O . ASN A 1 258 ? 23.680 2.276 -72.852 1.00 47.59 258 ASN A O 1
ATOM 2138 N N . ALA A 1 259 ? 23.417 4.433 -72.281 1.00 44.16 259 ALA A N 1
ATOM 2139 C CA . ALA A 1 259 ? 23.542 4.992 -73.632 1.00 44.16 259 ALA A CA 1
ATOM 2140 C C . ALA A 1 259 ? 23.588 6.536 -73.619 1.00 44.16 259 ALA A C 1
ATOM 2142 O O . ALA A 1 259 ? 22.588 7.208 -73.408 1.00 44.16 259 ALA A O 1
ATOM 2143 N N . ARG A 1 260 ? 24.784 7.083 -73.874 1.00 47.91 260 ARG A N 1
ATOM 2144 C CA . ARG A 1 260 ? 25.086 8.056 -74.949 1.00 47.91 260 ARG A CA 1
ATOM 2145 C C . ARG A 1 260 ? 23.975 9.056 -75.365 1.00 47.91 260 ARG A C 1
ATOM 2147 O O . ARG A 1 260 ? 23.066 8.673 -76.091 1.00 47.91 260 ARG A O 1
ATOM 2154 N N . ARG A 1 261 ? 24.175 10.353 -75.071 1.00 42.03 261 ARG A N 1
ATOM 2155 C CA . ARG A 1 261 ? 23.839 11.564 -75.887 1.00 42.03 261 ARG A CA 1
ATOM 2156 C C . ARG A 1 261 ? 24.191 12.810 -75.050 1.00 42.03 261 ARG A C 1
ATOM 2158 O O . ARG A 1 261 ? 23.647 12.977 -73.972 1.00 42.03 261 ARG A O 1
ATOM 2165 N N . LYS A 1 262 ? 25.291 13.535 -75.300 1.00 44.28 262 LYS A N 1
ATOM 2166 C CA . LYS A 1 262 ? 25.457 14.673 -76.236 1.00 44.28 262 LYS A CA 1
ATOM 2167 C C . LYS A 1 262 ? 24.195 15.526 -76.461 1.00 44.28 262 LYS A C 1
ATOM 2169 O O . LYS A 1 262 ? 23.287 15.058 -77.133 1.00 44.28 262 LYS A O 1
ATOM 2174 N N . GLY A 1 263 ? 24.277 16.778 -75.989 1.00 42.88 263 GLY A N 1
ATOM 2175 C CA . GLY A 1 263 ? 23.686 17.995 -76.567 1.00 42.88 263 GLY A CA 1
ATOM 2176 C C . GLY A 1 263 ? 22.183 18.200 -76.379 1.00 42.88 263 GLY A C 1
ATOM 2177 O O . GLY A 1 263 ? 21.396 17.499 -77.000 1.00 42.88 263 GLY A O 1
ATOM 2178 N N . ASN A 1 264 ? 21.780 19.185 -75.577 1.00 43.94 264 ASN A N 1
ATOM 2179 C CA . ASN A 1 264 ? 21.366 20.508 -76.066 1.00 43.94 264 ASN A CA 1
ATOM 2180 C C . ASN A 1 264 ? 20.689 21.307 -74.951 1.00 43.94 264 ASN A C 1
ATOM 2182 O O . ASN A 1 264 ? 19.850 20.796 -74.211 1.00 43.94 264 ASN A O 1
ATOM 2186 N N . ASP A 1 265 ? 21.047 22.582 -74.914 1.00 48.06 265 ASP A N 1
ATOM 2187 C CA . ASP A 1 265 ? 20.327 23.656 -74.253 1.00 48.06 265 ASP A CA 1
ATOM 2188 C C . ASP A 1 265 ? 18.907 23.780 -74.828 1.00 48.06 265 ASP A C 1
ATOM 2190 O O . ASP A 1 265 ? 18.737 23.773 -76.048 1.00 48.06 265 ASP A O 1
ATOM 2194 N N . ASN A 1 266 ? 17.891 23.926 -73.972 1.00 43.75 266 ASN A N 1
ATOM 2195 C CA . ASN A 1 266 ? 16.949 25.041 -74.081 1.00 43.75 266 ASN A CA 1
ATOM 2196 C C . ASN A 1 266 ? 15.956 25.111 -72.916 1.00 43.75 266 ASN A C 1
ATOM 2198 O O . ASN A 1 266 ? 15.575 24.113 -72.309 1.00 43.75 266 ASN A O 1
ATOM 2202 N N . ALA A 1 267 ? 15.568 26.354 -72.652 1.00 42.72 267 ALA A N 1
ATOM 2203 C CA . ALA A 1 267 ? 14.666 26.840 -71.623 1.00 42.72 267 ALA A CA 1
ATOM 2204 C C . ALA A 1 267 ? 13.253 26.226 -71.656 1.00 42.72 267 ALA A C 1
ATOM 2206 O O . ALA A 1 267 ? 12.773 25.772 -72.691 1.00 42.72 267 ALA A O 1
ATOM 2207 N N . GLY A 1 268 ? 12.554 26.304 -70.520 1.00 38.94 268 GLY A N 1
ATOM 2208 C CA . GLY A 1 268 ? 11.153 25.901 -70.418 1.00 38.94 268 GLY A CA 1
ATOM 2209 C C . GLY A 1 268 ? 10.580 26.087 -69.020 1.00 38.94 268 GLY A C 1
ATOM 2210 O O . GLY A 1 268 ? 10.600 25.174 -68.203 1.00 38.94 268 GLY A O 1
ATOM 2211 N N . ILE A 1 269 ? 10.093 27.297 -68.765 1.00 44.59 269 ILE A N 1
ATOM 2212 C CA . ILE A 1 269 ? 9.238 27.694 -67.643 1.00 44.59 269 ILE A CA 1
ATOM 2213 C C . ILE A 1 269 ? 7.923 26.905 -67.700 1.00 44.59 269 ILE A C 1
ATOM 2215 O O . ILE A 1 269 ? 7.283 26.913 -68.745 1.00 44.59 269 ILE A O 1
ATOM 2219 N N . SER A 1 270 ? 7.468 26.351 -66.572 1.00 43.22 270 SER A N 1
ATOM 2220 C CA . SER A 1 270 ? 6.036 26.330 -66.224 1.00 43.22 270 SER A CA 1
ATOM 2221 C C . SER A 1 270 ? 5.804 25.813 -64.804 1.00 43.22 270 SER A C 1
ATOM 2223 O O . SER A 1 270 ? 6.088 24.659 -64.482 1.00 43.22 270 SER A O 1
ATOM 2225 N N . ASN A 1 271 ? 5.252 26.712 -63.989 1.00 46.62 271 ASN A N 1
ATOM 2226 C CA . ASN A 1 271 ? 4.497 26.441 -62.774 1.00 46.62 271 ASN A CA 1
ATOM 2227 C C . ASN A 1 271 ? 3.325 25.494 -63.053 1.00 46.62 271 ASN A C 1
ATOM 2229 O O . ASN A 1 271 ? 2.674 25.620 -64.089 1.00 46.62 271 ASN A O 1
ATOM 2233 N N . SER A 1 272 ? 2.970 24.674 -62.068 1.00 47.47 272 SER A N 1
ATOM 2234 C CA . SER A 1 272 ? 1.577 24.269 -61.885 1.00 47.47 272 SER A CA 1
ATOM 2235 C C . SER A 1 272 ? 1.341 23.761 -60.466 1.00 47.47 272 SER A C 1
ATOM 2237 O O . SER A 1 272 ? 1.900 22.752 -60.035 1.00 47.47 272 SER A O 1
ATOM 2239 N N . ASP A 1 273 ? 0.498 24.528 -59.786 1.00 43.34 273 ASP A N 1
ATOM 2240 C CA . ASP A 1 273 ? -0.186 24.275 -58.529 1.00 43.34 273 ASP A CA 1
ATOM 2241 C C . ASP A 1 273 ? -1.063 23.015 -58.556 1.00 43.34 273 ASP A C 1
ATOM 2243 O O . ASP A 1 273 ? -1.669 22.674 -59.573 1.00 43.34 273 ASP A O 1
ATOM 2247 N N . SER A 1 274 ? -1.184 22.354 -57.402 1.00 50.78 274 SER A N 1
ATOM 2248 C CA . SER A 1 274 ? -2.326 21.522 -56.953 1.00 50.78 274 SER A CA 1
ATOM 2249 C C . SER A 1 274 ? -1.988 21.086 -55.516 1.00 50.78 274 SER A C 1
ATOM 2251 O O . SER A 1 274 ? -1.008 20.382 -55.304 1.00 50.78 274 SER A O 1
ATOM 2253 N N . ASN A 1 275 ? -2.563 21.600 -54.426 1.00 44.94 275 ASN A N 1
ATOM 2254 C CA . ASN A 1 275 ? -3.959 21.775 -54.006 1.00 44.94 275 ASN A CA 1
ATOM 2255 C C . ASN A 1 275 ? -4.802 20.481 -54.041 1.00 44.94 275 ASN A C 1
ATOM 2257 O O . ASN A 1 275 ? -4.807 19.787 -55.051 1.00 44.94 275 ASN A O 1
ATOM 2261 N N . ALA A 1 276 ? -5.545 20.248 -52.946 1.00 39.09 276 ALA A N 1
ATOM 2262 C CA . ALA A 1 276 ? -6.411 19.105 -52.581 1.00 39.09 276 ALA A CA 1
ATOM 2263 C C . ALA A 1 276 ? -5.734 17.998 -51.727 1.00 39.09 276 ALA A C 1
ATOM 2265 O O . ALA A 1 276 ? -4.723 17.430 -52.107 1.00 39.09 276 ALA A O 1
ATOM 2266 N N . GLY A 1 277 ? -6.233 17.604 -50.552 1.00 37.69 277 GLY A N 1
ATOM 2267 C CA . GLY A 1 277 ? -7.449 18.006 -49.859 1.00 37.69 277 GLY A CA 1
ATOM 2268 C C . GLY A 1 277 ? -7.447 17.530 -48.403 1.00 37.69 277 GLY A C 1
ATOM 2269 O O . GLY A 1 277 ? -6.922 16.469 -48.061 1.00 37.69 277 GLY A O 1
ATOM 2270 N N . SER A 1 278 ? -8.037 18.362 -47.550 1.00 46.12 278 SER A N 1
ATOM 2271 C CA . SER A 1 278 ? -8.495 18.014 -46.212 1.00 46.12 278 SER A CA 1
ATOM 2272 C C . SER A 1 278 ? -9.666 17.040 -46.296 1.00 46.12 278 SER A C 1
ATOM 2274 O O . SER A 1 278 ? -10.620 17.276 -47.031 1.00 46.12 278 SER A O 1
ATOM 2276 N N . SER A 1 279 ? -9.651 16.011 -45.459 1.00 46.19 279 SER A N 1
ATOM 2277 C CA . SER A 1 279 ? -10.856 15.267 -45.103 1.00 46.19 279 SER A CA 1
ATOM 2278 C C . SER A 1 279 ? -10.894 15.105 -43.589 1.00 46.19 279 SER A C 1
ATOM 2280 O O . SER A 1 279 ? -10.244 14.234 -43.012 1.00 46.19 279 SER A O 1
ATOM 2282 N N . ASN A 1 280 ? -11.644 16.021 -42.974 1.00 44.06 280 ASN A N 1
ATOM 2283 C CA . ASN A 1 280 ? -12.237 15.875 -41.655 1.00 44.06 280 ASN A CA 1
ATOM 2284 C C . ASN A 1 280 ? -13.243 14.721 -41.709 1.00 44.06 280 ASN A C 1
ATOM 2286 O O . ASN A 1 280 ? -14.104 14.701 -42.584 1.00 44.06 280 ASN A O 1
ATOM 2290 N N . SER A 1 281 ? -13.171 13.797 -40.757 1.00 46.78 281 SER A N 1
ATOM 2291 C CA . SER A 1 281 ? -14.272 12.885 -40.456 1.00 46.78 281 SER A CA 1
ATOM 2292 C C . SER A 1 281 ? -14.757 13.174 -39.042 1.00 46.78 281 SER A C 1
ATOM 2294 O O . SER A 1 281 ? -14.162 12.734 -38.055 1.00 46.78 281 SER A O 1
ATOM 2296 N N . GLU A 1 282 ? -15.821 13.969 -38.986 1.00 43.97 282 GLU A N 1
ATOM 2297 C CA . GLU A 1 282 ? -16.742 14.084 -37.866 1.00 43.97 282 GLU A CA 1
ATOM 2298 C C . GLU A 1 282 ? -17.314 12.697 -37.541 1.00 43.97 282 GLU A C 1
ATOM 2300 O O . GLU A 1 282 ? -17.825 12.003 -38.418 1.00 43.97 282 GLU A O 1
ATOM 2305 N N . ALA A 1 283 ? -17.233 12.291 -36.276 1.00 43.34 283 ALA A N 1
ATOM 2306 C CA . ALA A 1 283 ? -17.983 11.160 -35.747 1.00 43.34 283 ALA A CA 1
ATOM 2307 C C . ALA A 1 283 ? -18.825 11.664 -34.574 1.00 43.34 283 ALA A C 1
ATOM 2309 O O . ALA A 1 283 ? -18.334 11.986 -33.491 1.00 43.34 283 ALA A O 1
ATOM 2310 N N . SER A 1 284 ? -20.101 11.797 -34.891 1.00 49.81 284 SER A N 1
ATOM 2311 C CA . SER A 1 284 ? -21.251 12.140 -34.074 1.00 49.81 284 SER A CA 1
ATOM 2312 C C . SER A 1 284 ? -21.682 10.987 -33.151 1.00 49.81 284 SER A C 1
ATOM 2314 O O . SER A 1 284 ? -21.417 9.819 -33.421 1.00 49.81 284 SER A O 1
ATOM 2316 N N . GLY A 1 285 ? -22.407 11.338 -32.081 1.00 39.31 285 GLY A N 1
ATOM 2317 C CA . GLY A 1 285 ? -23.160 10.416 -31.210 1.00 39.31 285 GLY A CA 1
ATOM 2318 C C . GLY A 1 285 ? -22.522 10.233 -29.826 1.00 39.31 285 GLY A C 1
ATOM 2319 O O . GLY A 1 285 ? -21.335 9.980 -29.714 1.00 39.31 285 GLY A O 1
ATOM 2320 N N . GLU A 1 286 ? -23.182 10.372 -28.679 1.00 43.38 286 GLU A N 1
ATOM 2321 C CA . GLU A 1 286 ? -24.590 10.519 -28.313 1.00 43.38 286 GLU A CA 1
ATOM 2322 C C . GLU A 1 286 ? -24.624 11.256 -26.959 1.00 43.38 286 GLU A C 1
ATOM 2324 O O . GLU A 1 286 ? -24.038 10.805 -25.971 1.00 43.38 286 GLU A O 1
ATOM 2329 N N . ARG A 1 287 ? -25.335 12.385 -26.871 1.00 43.56 287 ARG A N 1
ATOM 2330 C CA . ARG A 1 287 ? -25.661 13.018 -25.584 1.00 43.56 287 ARG A CA 1
ATOM 2331 C C . ARG A 1 287 ? -26.888 12.327 -24.989 1.00 43.56 287 ARG A C 1
ATOM 2333 O O . ARG A 1 287 ? -28.014 12.703 -25.299 1.00 43.56 287 ARG A O 1
ATOM 2340 N N . ARG A 1 288 ? -26.690 11.364 -24.084 1.00 50.53 288 ARG A N 1
ATOM 2341 C CA . ARG A 1 288 ? -27.774 10.879 -23.211 1.00 50.53 288 ARG A CA 1
ATOM 2342 C C . ARG A 1 288 ? -28.000 11.875 -22.076 1.00 50.53 288 ARG A C 1
ATOM 2344 O O . ARG A 1 288 ? -27.263 11.924 -21.094 1.00 50.53 288 ARG A O 1
ATOM 2351 N N . ARG A 1 289 ? -29.021 12.709 -22.268 1.00 46.97 289 ARG A N 1
ATOM 2352 C CA . ARG A 1 289 ? -29.575 13.647 -21.290 1.00 46.97 289 ARG A CA 1
ATOM 2353 C C . ARG A 1 289 ? -30.391 12.842 -20.267 1.00 46.97 289 ARG A C 1
ATOM 2355 O O . ARG A 1 289 ? -31.506 12.432 -20.564 1.00 46.97 289 ARG A O 1
ATOM 2362 N N . TRP A 1 290 ? -29.834 12.593 -19.084 1.00 54.84 290 TRP A N 1
ATOM 2363 C CA . TRP A 1 290 ? -30.585 12.020 -17.963 1.00 54.84 290 TRP A CA 1
ATOM 2364 C C . TRP A 1 290 ? -31.490 13.101 -17.364 1.00 54.84 290 TRP A C 1
ATOM 2366 O O . TRP A 1 290 ? -31.002 14.065 -16.777 1.00 54.84 290 TRP A O 1
ATOM 2376 N N . GLN A 1 291 ? -32.804 12.960 -17.545 1.00 54.19 291 GLN A N 1
ATOM 2377 C CA . GLN A 1 291 ? -33.792 13.720 -16.784 1.00 54.19 291 GLN A CA 1
ATOM 2378 C C . GLN A 1 291 ? -33.869 13.129 -15.369 1.00 54.19 291 GLN A C 1
ATOM 2380 O O . GLN A 1 291 ? -34.223 11.964 -15.193 1.00 54.19 291 GLN A O 1
ATOM 2385 N N . MET A 1 292 ? -33.504 13.926 -14.367 1.00 49.50 292 MET A N 1
ATOM 2386 C CA . MET A 1 292 ? -33.737 13.626 -12.954 1.00 49.50 292 MET A CA 1
ATOM 2387 C C . MET A 1 292 ? -35.218 13.871 -12.641 1.00 49.50 292 MET A C 1
ATOM 2389 O O . MET A 1 292 ? -35.699 14.993 -12.792 1.00 49.50 292 MET A O 1
ATOM 2393 N N . ARG A 1 293 ? -35.937 12.832 -12.203 1.00 55.88 293 ARG A N 1
ATOM 2394 C CA . ARG A 1 293 ? -37.232 12.979 -11.521 1.00 55.88 293 ARG A CA 1
ATOM 2395 C C . ARG A 1 293 ? -36.986 13.401 -10.062 1.00 55.88 293 ARG A C 1
ATOM 2397 O O . ARG A 1 293 ? -36.116 12.800 -9.430 1.00 55.88 293 ARG A O 1
ATOM 2404 N N . PRO A 1 294 ? -37.726 14.379 -9.512 1.00 64.62 294 PRO A N 1
ATOM 2405 C CA . PRO A 1 294 ? -37.652 14.712 -8.093 1.00 64.62 294 PRO A CA 1
ATOM 2406 C C . PRO A 1 294 ? -38.343 13.637 -7.227 1.00 64.62 294 PRO A C 1
ATOM 2408 O O . PRO A 1 294 ? -39.267 12.972 -7.705 1.00 64.62 294 PRO A O 1
ATOM 2411 N N . PRO A 1 295 ? -37.901 13.441 -5.970 1.00 67.44 295 PRO A N 1
ATOM 2412 C CA . PRO A 1 295 ? -38.512 12.490 -5.051 1.00 67.44 295 PRO A CA 1
ATOM 2413 C C . PRO A 1 295 ? -39.860 13.002 -4.526 1.00 67.44 295 PRO A C 1
ATOM 2415 O O . PRO A 1 295 ? -40.011 14.169 -4.172 1.00 67.44 295 PRO A O 1
ATOM 2418 N N . VAL A 1 296 ? -40.822 12.084 -4.479 1.00 65.44 296 VAL A N 1
ATOM 2419 C CA . VAL A 1 296 ? -42.143 12.244 -3.867 1.00 65.44 296 VAL A CA 1
ATOM 2420 C C . VAL A 1 296 ? -41.966 12.245 -2.346 1.00 65.44 296 VAL A C 1
ATOM 2422 O O . VAL A 1 296 ? -41.408 11.294 -1.798 1.00 65.44 296 VAL A O 1
ATOM 2425 N N . LEU A 1 297 ? -42.406 13.316 -1.682 1.00 65.56 297 LEU A N 1
ATOM 2426 C CA . LEU A 1 297 ? -42.638 13.332 -0.237 1.00 65.56 297 LEU A CA 1
ATOM 2427 C C . LEU A 1 297 ? -43.868 12.465 0.053 1.00 65.56 297 LEU A C 1
ATOM 2429 O O . LEU A 1 297 ? -44.912 12.656 -0.567 1.00 65.56 297 LEU A O 1
ATOM 2433 N N . ILE A 1 298 ? -43.712 11.497 0.950 1.00 61.09 298 ILE A N 1
ATOM 2434 C CA . ILE A 1 298 ? -44.818 10.752 1.552 1.00 61.09 298 ILE A CA 1
ATOM 2435 C C . ILE A 1 298 ? -44.919 11.287 2.980 1.00 61.09 298 ILE A C 1
ATOM 2437 O O . ILE A 1 298 ? -43.926 11.215 3.710 1.00 61.09 298 ILE A O 1
ATOM 2441 N N . ASP A 1 299 ? -46.074 11.873 3.294 1.00 71.94 299 ASP A N 1
ATOM 2442 C CA . ASP A 1 299 ? -46.482 12.329 4.629 1.00 71.94 299 ASP A CA 1
ATOM 2443 C C . ASP A 1 299 ? -46.793 11.153 5.570 1.00 71.94 299 ASP A C 1
ATOM 2445 O O . ASP A 1 299 ? -47.288 10.107 5.079 1.00 71.94 299 ASP A O 1
#

Foldseek 3Di:
DVVVVVVVVVVVVVVVVVVVVVVVVVVVVVCVVVVVVVVVVCVVPPVVVVVVCVVVVVVVVVVCVVVVVVVVVVCVVVVVVVVVVVVVVVVVVVVVVVVVVVVVPPPPCPVVVCPVVVDDPDPVVVCVVCDVPPPVPPPPPPCVVVVVVVVVPVPDDDPVNVVVVCVVVCPDVVNVVVVVVVVVVVVVVVVVVVVVVCVVCVPPVVPPVPPPDDDDDDDDDDPVVVVVVVVVVVVVVVVVVVVVVVVPPPPPDDDDDDDDDDDDDDDDDDDDDDDDDDDDDDDDDDDPDDDDDDDDDDD

Sequence (299 aa):
MMTTMVSQRDRMVPTQISQRDRLLLRLISQRDRLLPRLISQRDRMVPTQISQRDRLLPGLISQRDRLLPGLISQRVRLLPRLISQRRRQRNQHCHQQRRARRHQNHRPDCVSKLQTHCGFYPRRVVRKLLGEKSPYYYGKRDHLGQHVAATNHQRIRSKDDGAEARALLSVPASSKRAARKQRDKQRNKRRKNMEEEATRFPRQIKCWRSQDQLPLRRPPLSRNDEKQLGFVAALERAARNSENNSGRIRGSNSGNMNARRKGNDNAGISNSDSNAGSSNSEASGERRRWQMRPPVLID

Radius of gyration: 47.63 Å; chains: 1; bounding box: 116×58×161 Å

Secondary structure (DSSP, 8-state):
-HHHHHHHHHHHHHHHHHHHHHHHHHHHHHHHHHHHHHHHHHHHHHHHHHHHHHHHHHHHHHHHHHHHHHHHHHHHHHHHHHHHHHHHHHHHHHHHHHHHHHHHH---THHHHHHHHSTT--HHHHHHHS-TT-GGGS--TTTHHHHHHHHTT-S---HHHHHHHHHHH---HHHHHHHHHHHHHHHHHHHHHHHHHHHH-TTTGGGTTTSSS---------HHHHHHHHHHHHHHHHHHHHHHHHTSSS----------------------------------------PPPPPPP--

pLDDT: mean 70.62, std 18.46, range [37.69, 97.12]

Organism: NCBI:txid1093978